Protein AF-0000000066918099 (afdb_homodimer)

pLDDT: mean 85.68, std 18.57, range [25.17, 98.5]

Foldseek 3Di:
DCPVVVVVVLVDDDDDPVCCLQRVLLVLLLVLLLVLLLCLLPVCPLCVVPNPCSVVSSVVSLVSNLSNQLSNQLPAQLLPPDPPVVSNVVSNVVSVCLSVVLSVVSVVCSVVDDPPDDSVVSSVVSNVSSVVSVV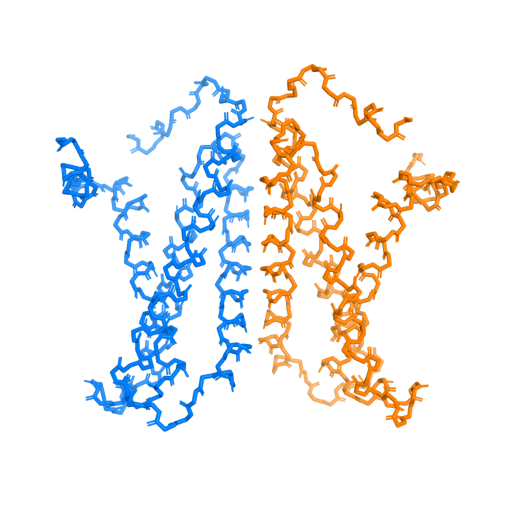VVVVVSVVVSVPHDRPPPDDVVVVD/DCPVVVVVVLVDDDDDPVCCLQRVLLVLLLVLLLVLLLCLLPVCPLCVVPNPCSVVSSVVSLVSNLSNQLSNQLPAQLLPPDPPVVSNVVSNVVSVCLSVVLSVVSVVCSVVDDPPDDSVVSSVVSNVSSVVSVVVVVVVSVVVSVPHDRPPDDDVVVVD

Radius of gyration: 21.41 Å; Cα contacts (8 Å, |Δi|>4): 337; chains: 2; bounding box: 56×56×49 Å

Secondary structure (DSSP, 8-state):
-TTHHHHHHHH-----HHHIIIIIHHHHHHHHHHHHHHHHH-THHHHHHHGGGHHHHHHHHHHHHHHHHHHHHHT-GGGTTS-HHHHHHHHHHHHHHHHHHHHHHHHHHGGGS-TTS-HHHHHHHHHHHHHHHHHHHHHHHHHHHHTB---SS--TTTT-/-TTHHHHHHHH-----HHHIIIIIHHHHHHHHHHHHHHHHH-THHHHHHHGGGHHHHHHHHHHHHHHHHHHHHHT-GGGTTS-HHHHHHHHHHHHHHHHHHHHHHHHHHGGGS-TTS-HHHHHHHHHHHHHHHHHHHHHHHHHHHHTB---S---TTTT-

Nearest PDB structures (foldseek):
  8hcr-assembly1_S  TM=3.705E-01  e=1.178E+00  Mycobacterium tuberculosis variant bovis BCG
  2l6g-assembly1_A  TM=4.389E-01  e=5.861E+00  unclassified
  8hcr-assembly1_S  TM=3.748E-01  e=1.361E+00  Mycobacterium tuberculosis variant bovis BCG
  2l6g-assembly1_A  TM=4.287E-01  e=5.057E+00  unclassified

Sequence (320 aa):
MRAQNSWVTWFSKPINMTNILSHYIPLTGVAAHGLFTANIFSPGLLKNICDEWDVVVSKSLMATSLIGSGFFIFFRPHLYQTSKWNRVEYSVFSSVIYNFGTILFAVFLKPLIPKKLSTSFKTVIAFGISAFLTSRTIKYLNYIDQRTIIKKDQKFTHIEMRAQNSWVTWFSKPINMTNILSHYIPLTGVAAHGLFTANIFSPGLLKNICDEWDVVVSKSLMATSLIGSGFFIFFRPHLYQTSKWNRVEYSVFSSVIYNFGTILFAVFLKPLIPKKLSTSFKTVIAFGISAFLTSRTIKYLNYIDQRTIIKKDQKFTHIE

Solvent-accessible surface area (backbone atoms only — not comparable to full-atom values): 16631 Å² total; per-residue (Å²): 125,72,74,68,59,48,57,53,53,63,72,59,59,70,90,43,74,64,40,39,47,54,43,49,39,24,49,52,6,53,52,23,42,24,51,40,42,16,28,71,62,25,64,59,52,41,33,72,73,49,47,93,45,27,66,60,49,44,52,47,22,51,52,41,19,39,52,7,42,17,33,40,47,46,67,32,67,67,45,58,84,50,57,70,65,56,32,52,49,50,14,49,51,50,17,49,30,47,53,32,6,54,48,44,50,49,60,66,46,44,82,76,48,68,82,84,55,50,62,69,57,36,34,50,51,26,37,48,53,42,49,50,54,49,50,53,51,50,53,51,50,49,53,50,37,72,37,29,65,74,72,82,75,72,61,80,49,80,82,99,131,75,72,69,60,48,55,54,53,63,72,60,56,71,91,41,73,65,39,39,48,56,44,49,39,23,51,51,6,54,53,24,42,25,52,40,42,17,29,70,63,24,66,59,53,40,34,72,74,49,47,93,43,28,65,61,50,45,54,48,21,51,50,40,19,39,53,7,42,18,32,40,47,46,67,32,68,65,45,60,87,50,57,70,65,56,34,51,48,50,15,48,51,50,18,50,30,49,53,32,5,53,49,45,48,48,58,66,47,45,80,77,49,69,81,85,54,52,62,70,57,36,32,50,51,25,37,49,53,43,49,50,55,49,50,52,51,50,52,50,50,49,54,49,38,73,36,29,65,75,72,80,74,77,62,81,52,80,83,98

Structure (mmCIF, N/CA/C/O backbone):
data_AF-0000000066918099-model_v1
#
loop_
_entity.id
_entity.type
_entity.pdbx_description
1 polymer 'GtrA domain-containing protein'
#
loop_
_atom_site.group_PDB
_atom_site.id
_atom_site.type_symbol
_atom_site.label_atom_id
_atom_site.label_alt_id
_atom_site.label_comp_id
_atom_site.label_asym_id
_atom_site.label_entity_id
_atom_site.label_seq_id
_atom_site.pdbx_PDB_ins_code
_atom_site.Cartn_x
_atom_site.Cartn_y
_atom_site.Cartn_z
_atom_site.occupancy
_atom_site.B_iso_or_equiv
_atom_site.auth_seq_i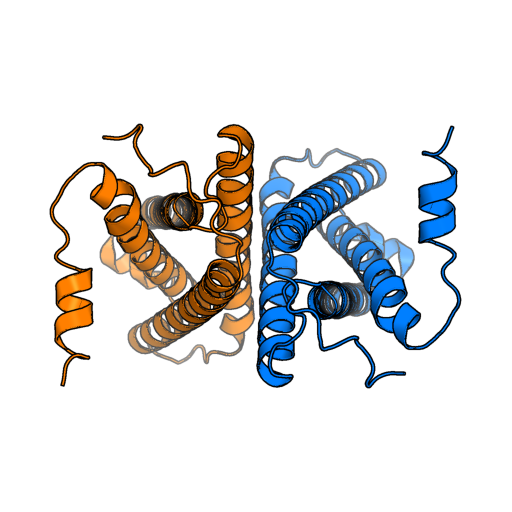d
_atom_site.auth_comp_id
_atom_site.auth_asym_id
_atom_site.auth_atom_id
_atom_site.pdbx_PDB_model_num
ATOM 1 N N . MET A 1 1 ? 26.562 23.688 -7.758 1 27.75 1 MET A N 1
ATOM 2 C CA . MET A 1 1 ? 27.531 23.297 -6.75 1 27.75 1 MET A CA 1
ATOM 3 C C . MET A 1 1 ? 26.938 22.25 -5.797 1 27.75 1 MET A C 1
ATOM 5 O O . MET A 1 1 ? 27.609 21.281 -5.438 1 27.75 1 MET A O 1
ATOM 9 N N . ARG A 1 2 ? 25.844 22.719 -4.961 1 35.62 2 ARG A N 1
ATOM 10 C CA . ARG A 1 2 ? 25.609 22.062 -3.676 1 35.62 2 ARG A CA 1
ATOM 11 C C . ARG A 1 2 ? 24.938 20.719 -3.863 1 35.62 2 ARG A C 1
ATOM 13 O O . ARG A 1 2 ? 24.438 20.125 -2.904 1 35.62 2 ARG A O 1
ATOM 20 N N . ALA A 1 3 ? 24.547 20.328 -4.934 1 43.81 3 ALA A N 1
ATOM 21 C CA . ALA A 1 3 ? 23.859 19.062 -5.172 1 43.81 3 ALA A CA 1
ATOM 22 C C . ALA A 1 3 ? 24.766 17.875 -4.805 1 43.81 3 ALA A C 1
ATOM 24 O O . ALA A 1 3 ? 24.281 16.766 -4.578 1 43.81 3 ALA A O 1
ATOM 25 N N . GLN A 1 4 ? 25.984 17.797 -5.039 1 43.91 4 GLN A N 1
ATOM 26 C CA . GLN A 1 4 ? 27.016 16.797 -4.801 1 43.91 4 GLN A CA 1
ATOM 27 C C . GLN A 1 4 ? 27.125 16.453 -3.316 1 43.91 4 GLN A C 1
ATOM 29 O O . GLN A 1 4 ? 27.344 15.305 -2.953 1 43.91 4 GLN A O 1
ATOM 34 N N . ASN A 1 5 ? 27.25 17.469 -2.371 1 44.91 5 ASN A N 1
ATOM 35 C CA . ASN A 1 5 ? 27.484 17.484 -0.93 1 44.91 5 ASN A CA 1
ATOM 36 C C . ASN A 1 5 ? 26.312 16.906 -0.167 1 44.91 5 ASN A C 1
ATOM 38 O O . ASN A 1 5 ? 26.422 16.594 1.02 1 44.91 5 ASN A O 1
ATOM 42 N N . SER A 1 6 ? 25.203 16.859 -0.851 1 48.09 6 SER A N 1
ATOM 43 C CA . SER A 1 6 ? 23.938 16.5 -0.206 1 48.09 6 SER A CA 1
ATOM 44 C C . SER A 1 6 ? 23.859 14.992 0.029 1 48.09 6 SER A C 1
ATOM 46 O O . SER A 1 6 ? 23.469 14.547 1.11 1 48.09 6 SER A O 1
ATOM 48 N N . TRP A 1 7 ? 24.266 14.273 -1.042 1 51.78 7 TRP A N 1
ATOM 49 C CA . TRP A 1 7 ? 24.25 12.836 -0.819 1 51.78 7 TRP A CA 1
ATOM 50 C C . TRP A 1 7 ? 25.297 12.422 0.21 1 51.78 7 TRP A C 1
ATOM 52 O O . TRP A 1 7 ? 25.047 11.531 1.028 1 51.78 7 TRP A O 1
ATOM 62 N N . VAL A 1 8 ? 26.531 12.914 0.062 1 51.44 8 VAL A N 1
ATOM 63 C CA . VAL A 1 8 ? 27.594 12.625 1.02 1 51.44 8 VAL A CA 1
ATOM 64 C C . VAL A 1 8 ? 27.141 13.016 2.426 1 51.44 8 VAL A C 1
ATOM 66 O O . VAL A 1 8 ? 27.375 12.281 3.387 1 51.44 8 VAL A O 1
ATOM 69 N N . THR A 1 9 ? 26.625 14.148 2.479 1 53.25 9 THR A N 1
ATOM 70 C CA . THR A 1 9 ? 26.125 14.594 3.777 1 53.25 9 THR A CA 1
ATOM 71 C C . THR A 1 9 ? 24.969 13.695 4.246 1 53.25 9 THR A C 1
ATOM 73 O O . THR A 1 9 ? 24.844 13.43 5.441 1 53.25 9 THR A O 1
ATOM 76 N N . TRP A 1 10 ? 24.281 13.219 3.283 1 58.12 10 TRP A N 1
ATOM 77 C CA . TRP A 1 10 ? 23.188 12.297 3.641 1 58.12 10 TRP A CA 1
ATOM 78 C C . TRP A 1 10 ? 23.75 10.992 4.191 1 58.12 10 TRP A C 1
ATOM 80 O O . TRP A 1 10 ? 23.234 10.461 5.18 1 58.12 10 TRP A O 1
ATOM 90 N N . PHE A 1 11 ? 24.844 10.5 3.553 1 60.78 11 PHE A N 1
ATOM 91 C CA . PHE A 1 11 ? 25.438 9.234 3.963 1 60.78 11 PHE A CA 1
ATOM 92 C C . PHE A 1 11 ? 26.312 9.422 5.195 1 60.78 11 PHE A C 1
ATOM 94 O O . PHE A 1 11 ? 26.656 8.453 5.871 1 60.78 11 PHE A O 1
ATOM 101 N N . SER A 1 12 ? 26.656 10.609 5.484 1 66.56 12 SER A N 1
ATOM 102 C CA . SER A 1 12 ? 27.688 10.781 6.492 1 66.56 12 SER A CA 1
ATOM 103 C C . SER A 1 12 ? 27.125 11.375 7.781 1 66.56 12 SER A C 1
ATOM 105 O O . SER A 1 12 ? 27.672 12.344 8.312 1 66.56 12 SER A O 1
ATOM 107 N N . LYS A 1 13 ? 26.078 10.859 8.188 1 68.94 13 LYS A N 1
ATOM 108 C CA . LYS A 1 13 ? 25.641 11.312 9.508 1 68.94 13 LYS A CA 1
ATOM 109 C C . LYS A 1 13 ? 26.422 10.609 10.617 1 68.94 13 LYS A C 1
ATOM 111 O O . LYS A 1 13 ? 26.812 9.445 10.469 1 68.94 13 LYS A O 1
ATOM 116 N N . PRO A 1 14 ? 26.812 11.43 11.695 1 75.56 14 PRO A N 1
ATOM 117 C CA . PRO A 1 14 ? 27.5 10.766 12.805 1 75.56 14 PRO A CA 1
ATOM 118 C C . PRO A 1 14 ? 26.734 9.555 13.336 1 75.56 14 PRO A C 1
ATOM 120 O O . PRO A 1 14 ? 25.5 9.523 13.273 1 75.56 14 PRO A O 1
ATOM 123 N N . ILE A 1 15 ? 27.484 8.602 13.742 1 78.75 15 ILE A N 1
ATOM 124 C CA . ILE A 1 15 ? 26.875 7.371 14.234 1 78.75 15 ILE A CA 1
ATOM 125 C C . ILE A 1 15 ? 26.453 7.555 15.695 1 78.75 15 ILE A C 1
ATOM 127 O O . ILE A 1 15 ? 27.297 7.68 16.578 1 78.75 15 ILE A O 1
ATOM 131 N N . ASN A 1 16 ? 25.203 7.816 15.945 1 80.81 16 ASN A N 1
ATOM 132 C CA . ASN A 1 16 ? 24.547 7.789 17.25 1 80.81 16 ASN A CA 1
ATOM 133 C C . ASN A 1 16 ? 23.188 7.074 17.172 1 80.81 16 ASN A C 1
ATOM 135 O O . ASN A 1 16 ? 22.75 6.688 16.078 1 80.81 16 ASN A O 1
ATOM 139 N N . MET A 1 17 ? 22.703 6.754 18.266 1 84.25 17 MET A N 1
ATOM 140 C CA . MET A 1 17 ? 21.484 5.938 18.312 1 84.25 17 MET A CA 1
ATOM 141 C C . MET A 1 17 ? 20.359 6.598 17.531 1 84.25 17 MET A C 1
ATOM 143 O O . MET A 1 17 ? 19.625 5.926 16.797 1 84.25 17 MET A O 1
ATOM 147 N N . THR A 1 18 ? 20.25 7.773 17.641 1 78.81 18 THR A N 1
ATOM 148 C CA . THR A 1 18 ? 19.188 8.484 16.922 1 78.81 18 THR A CA 1
ATOM 149 C C . THR A 1 18 ? 19.406 8.391 15.422 1 78.81 18 THR A C 1
ATOM 151 O O . THR A 1 18 ? 18.469 8.086 14.672 1 78.81 18 THR A O 1
ATOM 154 N N . ASN A 1 19 ? 20.641 8.562 14.992 1 79.88 19 ASN A N 1
ATOM 155 C CA . ASN A 1 19 ? 20.938 8.5 13.562 1 79.88 19 ASN A CA 1
ATOM 156 C C . ASN A 1 19 ? 20.859 7.074 13.039 1 79.88 19 ASN A C 1
ATOM 158 O O . ASN A 1 19 ? 20.469 6.852 11.891 1 79.88 19 ASN A O 1
ATOM 162 N N . ILE A 1 20 ? 21.219 6.254 13.852 1 81 20 ILE A N 1
ATOM 163 C CA . ILE A 1 20 ? 21.078 4.859 13.453 1 81 20 ILE A CA 1
ATOM 164 C C . ILE A 1 20 ? 19.625 4.543 13.172 1 81 20 ILE A C 1
ATOM 166 O O . ILE A 1 20 ? 19.281 3.994 12.117 1 81 20 ILE A O 1
ATOM 170 N N . LEU A 1 21 ? 18.812 4.969 13.977 1 81.25 21 LEU A N 1
ATOM 171 C CA . LEU A 1 21 ? 17.406 4.629 13.891 1 81.25 21 LEU A CA 1
ATOM 172 C C . LEU A 1 21 ? 16.703 5.469 12.82 1 81.25 21 LEU A C 1
ATOM 174 O O . LEU A 1 21 ? 15.859 4.961 12.078 1 81.25 21 LEU A O 1
ATOM 178 N N . SER A 1 22 ? 17.078 6.664 12.734 1 84.88 22 SER A N 1
ATOM 179 C CA . SER A 1 22 ? 16.297 7.578 11.906 1 84.88 22 SER A CA 1
ATOM 180 C C . SER A 1 22 ? 16.906 7.711 10.508 1 84.88 22 SER A C 1
ATOM 182 O O . SER A 1 22 ? 16.266 8.219 9.594 1 84.88 22 SER A O 1
ATOM 184 N N . HIS A 1 23 ? 18.188 7.168 10.336 1 82.81 23 HIS A N 1
ATOM 185 C CA . HIS A 1 23 ? 18.844 7.379 9.055 1 82.81 23 HIS A CA 1
ATOM 186 C C . HIS A 1 23 ? 19.406 6.07 8.5 1 82.81 23 HIS A C 1
ATOM 188 O O . HIS A 1 23 ? 19.031 5.648 7.402 1 82.81 23 HIS A O 1
ATOM 194 N N . TYR A 1 24 ? 20.109 5.344 9.258 1 83.94 24 TYR A N 1
ATOM 195 C CA . TYR A 1 24 ? 20.844 4.191 8.727 1 83.94 24 TYR A CA 1
ATOM 196 C C . TYR A 1 24 ? 19.906 2.998 8.555 1 83.94 24 TYR A C 1
ATOM 198 O O . TYR A 1 24 ? 19.984 2.283 7.547 1 83.94 24 TYR A O 1
ATOM 206 N N . ILE A 1 25 ? 19.078 2.83 9.461 1 89.5 25 ILE A N 1
ATOM 207 C CA . ILE A 1 25 ? 18.141 1.72 9.359 1 89.5 25 ILE A CA 1
ATOM 208 C C . ILE A 1 25 ? 17.188 1.949 8.188 1 89.5 25 ILE A C 1
ATOM 210 O O . ILE A 1 25 ? 17.016 1.069 7.344 1 89.5 25 ILE A O 1
ATOM 214 N N . PRO A 1 26 ? 16.719 3.133 8.062 1 91.5 26 PRO A N 1
ATOM 215 C CA . PRO A 1 26 ? 15.867 3.414 6.895 1 91.5 26 PRO A CA 1
ATOM 216 C C . PRO A 1 26 ? 16.625 3.26 5.574 1 91.5 26 PRO A C 1
ATOM 218 O O . PRO A 1 26 ? 16.062 2.732 4.605 1 91.5 26 PRO A O 1
ATOM 221 N N . LEU A 1 27 ? 17.828 3.639 5.531 1 93.44 27 LEU A N 1
ATOM 222 C CA . LEU A 1 27 ? 18.625 3.516 4.316 1 93.44 27 LEU A CA 1
ATOM 223 C C . LEU A 1 27 ? 18.828 2.051 3.947 1 93.44 27 LEU A C 1
ATOM 225 O O . LEU A 1 27 ? 18.719 1.681 2.777 1 93.44 27 LEU A O 1
ATOM 229 N N . THR A 1 28 ? 19.109 1.286 4.949 1 95.12 28 THR A N 1
ATOM 230 C CA . THR A 1 28 ? 19.25 -0.149 4.723 1 95.12 28 THR A CA 1
ATOM 231 C C . THR A 1 28 ? 17.922 -0.747 4.262 1 95.12 28 THR A C 1
ATOM 233 O O . THR A 1 28 ? 17.891 -1.667 3.443 1 95.12 28 THR A O 1
ATOM 236 N N . GLY A 1 29 ? 16.828 -0.245 4.77 1 97.31 29 GLY A N 1
ATOM 237 C CA . GLY A 1 29 ? 15.516 -0.691 4.348 1 97.31 29 GLY A CA 1
ATOM 238 C C . GLY A 1 29 ? 15.234 -0.428 2.881 1 97.31 29 GLY A C 1
ATOM 239 O O . GLY A 1 29 ? 14.688 -1.284 2.186 1 97.31 29 GLY A O 1
ATOM 240 N N . VAL A 1 30 ? 15.609 0.717 2.42 1 96.38 30 VAL A N 1
ATOM 241 C CA . VAL A 1 30 ? 15.414 1.087 1.021 1 96.38 30 VAL A CA 1
ATOM 242 C C . VAL A 1 30 ? 16.234 0.168 0.123 1 96.38 30 VAL A C 1
ATOM 244 O O . VAL A 1 30 ? 15.75 -0.308 -0.904 1 96.38 30 VAL A O 1
ATOM 247 N N . ALA A 1 31 ? 17.469 -0.078 0.537 1 96.44 31 ALA A N 1
ATOM 248 C CA . ALA A 1 31 ? 18.328 -0.977 -0.226 1 96.44 31 ALA A CA 1
ATOM 249 C C . ALA A 1 31 ? 17.75 -2.389 -0.267 1 96.44 31 ALA A C 1
ATOM 251 O O . ALA A 1 31 ? 17.734 -3.031 -1.32 1 96.44 31 ALA A O 1
ATOM 252 N N . ALA A 1 32 ? 17.281 -2.801 0.899 1 98.06 32 ALA A N 1
ATOM 253 C CA . ALA A 1 32 ? 16.656 -4.121 0.993 1 98.06 32 ALA A CA 1
ATOM 254 C C . ALA A 1 32 ? 15.414 -4.211 0.117 1 98.06 32 ALA A C 1
ATOM 256 O O . ALA A 1 32 ? 15.18 -5.223 -0.547 1 98.06 32 ALA A O 1
ATOM 257 N N . HIS A 1 33 ? 14.633 -3.189 0.14 1 98.31 33 HIS A N 1
ATOM 258 C CA . HIS A 1 33 ? 13.445 -3.135 -0.703 1 98.31 33 HIS A CA 1
ATOM 259 C C . HIS A 1 33 ? 13.805 -3.258 -2.178 1 98.31 33 HIS A C 1
ATOM 261 O O . HIS A 1 33 ? 13.148 -3.986 -2.926 1 98.31 33 HIS A O 1
ATOM 267 N N . GLY A 1 34 ? 14.812 -2.57 -2.623 1 98.12 34 GLY A N 1
ATOM 268 C CA . GLY A 1 34 ? 15.266 -2.654 -4 1 98.12 34 GLY A CA 1
ATOM 269 C C . GLY A 1 34 ? 15.734 -4.043 -4.391 1 98.12 34 GLY A C 1
ATOM 270 O O . GLY A 1 34 ? 15.352 -4.559 -5.445 1 98.12 34 GLY A O 1
ATOM 271 N N . LEU A 1 35 ? 16.516 -4.602 -3.529 1 97.44 35 LEU A N 1
ATOM 272 C CA . LEU A 1 35 ? 17.031 -5.938 -3.799 1 97.44 35 LEU A CA 1
ATOM 273 C C . LEU A 1 35 ? 15.898 -6.961 -3.826 1 97.44 35 LEU A C 1
ATOM 275 O O . LEU A 1 35 ? 15.898 -7.875 -4.652 1 97.44 35 LEU A O 1
ATOM 279 N N . PHE A 1 36 ? 14.992 -6.801 -2.891 1 98 36 PHE A N 1
ATOM 280 C CA . PHE A 1 36 ? 13.836 -7.688 -2.871 1 98 36 PHE A CA 1
ATOM 281 C C . PHE A 1 36 ? 13.039 -7.566 -4.164 1 98 36 PHE A C 1
ATOM 283 O O . PHE A 1 36 ? 12.656 -8.578 -4.762 1 98 36 PHE A O 1
ATOM 290 N N . THR A 1 37 ? 12.805 -6.363 -4.602 1 98.19 37 THR A N 1
ATOM 291 C CA . THR A 1 37 ? 12.078 -6.109 -5.844 1 98.19 37 THR A CA 1
ATOM 292 C C . THR A 1 37 ? 12.828 -6.684 -7.039 1 98.19 37 THR A C 1
ATOM 294 O O . THR A 1 37 ? 12.219 -7.277 -7.934 1 98.19 37 THR A O 1
ATOM 297 N N . ALA A 1 38 ? 14.125 -6.496 -7.043 1 97.56 38 ALA A N 1
ATOM 298 C CA . ALA A 1 38 ? 14.945 -7.055 -8.109 1 97.56 38 ALA A CA 1
ATOM 299 C C . ALA A 1 38 ? 14.812 -8.57 -8.172 1 97.56 38 ALA A C 1
ATOM 301 O O . ALA A 1 38 ? 14.773 -9.156 -9.258 1 97.56 38 ALA A O 1
ATOM 302 N N . ASN A 1 39 ? 14.773 -9.141 -7.051 1 97.06 39 ASN A N 1
ATOM 303 C CA . ASN A 1 39 ? 14.625 -10.594 -6.988 1 97.06 39 ASN A CA 1
ATOM 304 C C . ASN A 1 39 ? 13.281 -11.047 -7.543 1 97.06 39 ASN A C 1
ATOM 306 O O . ASN A 1 39 ? 13.164 -12.141 -8.094 1 97.06 39 ASN A O 1
ATOM 310 N N . ILE A 1 40 ? 12.242 -10.266 -7.328 1 96.12 40 ILE A N 1
ATOM 311 C CA . ILE A 1 40 ? 10.93 -10.562 -7.891 1 96.12 40 ILE A CA 1
ATOM 312 C C . ILE A 1 40 ? 11.008 -10.578 -9.414 1 96.12 40 ILE A C 1
ATOM 314 O O . ILE A 1 40 ? 10.445 -11.453 -10.07 1 96.12 40 ILE A O 1
ATOM 318 N N . PHE A 1 41 ? 11.727 -9.703 -10.016 1 96.5 41 PHE A N 1
ATOM 319 C CA . PHE A 1 41 ? 11.828 -9.562 -11.469 1 96.5 41 PHE A CA 1
ATOM 320 C C . PHE A 1 41 ? 12.781 -10.609 -12.047 1 96.5 41 PHE A C 1
ATOM 322 O O . PHE A 1 41 ? 12.633 -11.016 -13.195 1 96.5 41 PHE A O 1
ATOM 329 N N . SER A 1 42 ? 13.727 -10.984 -11.25 1 94.44 42 SER A N 1
ATOM 330 C CA . SER A 1 42 ? 14.719 -11.977 -11.656 1 94.44 42 SER A CA 1
ATOM 331 C C . SER A 1 42 ? 15.008 -12.969 -10.531 1 94.44 42 SER A C 1
ATOM 333 O O . SER A 1 42 ? 16.016 -12.844 -9.828 1 94.44 42 SER A O 1
ATOM 335 N N . PRO A 1 43 ? 14.227 -14.031 -10.391 1 87.88 43 PRO A N 1
ATOM 336 C CA . PRO A 1 43 ? 14.375 -14.969 -9.273 1 87.88 43 PRO A CA 1
ATOM 337 C C . PRO A 1 43 ? 15.75 -15.633 -9.242 1 87.88 43 PRO A C 1
ATOM 339 O O . PRO A 1 43 ? 16.188 -16.094 -8.188 1 87.88 43 PRO A O 1
ATOM 342 N N . GLY A 1 44 ? 16.453 -15.664 -10.266 1 89.81 44 GLY A N 1
ATOM 343 C CA . GLY A 1 44 ? 17.797 -16.219 -10.273 1 89.81 44 GLY A CA 1
ATOM 344 C C . GLY A 1 44 ? 18.828 -15.32 -9.633 1 89.81 44 GLY A C 1
ATOM 345 O O . GLY A 1 44 ? 19.938 -15.758 -9.305 1 89.81 44 GLY A O 1
ATOM 346 N N . LEU A 1 45 ? 18.406 -14.133 -9.406 1 94.12 45 LEU A N 1
ATOM 347 C CA . LEU A 1 45 ? 19.344 -13.156 -8.883 1 94.12 45 LEU A CA 1
ATOM 348 C C . LEU A 1 45 ? 19.875 -13.586 -7.516 1 94.12 45 LEU A C 1
ATOM 350 O O . LEU A 1 45 ? 21.094 -13.758 -7.34 1 94.12 45 LEU A O 1
ATOM 354 N N . LEU A 1 46 ? 19 -13.844 -6.535 1 94.44 46 LEU A N 1
ATOM 355 C CA . LEU A 1 46 ? 19.438 -14.219 -5.195 1 94.44 46 LEU A CA 1
ATOM 356 C C . LEU A 1 46 ? 19.984 -15.641 -5.176 1 94.44 46 LEU A C 1
ATOM 358 O O . LEU A 1 46 ? 20.891 -15.953 -4.395 1 94.44 46 LEU A O 1
ATOM 362 N N . LYS A 1 47 ? 19.391 -16.422 -6.059 1 94.12 47 LYS A N 1
ATOM 363 C CA . LYS A 1 47 ? 19.891 -17.781 -6.156 1 94.12 47 LYS A CA 1
ATOM 364 C C . LYS A 1 47 ? 21.375 -17.797 -6.562 1 94.12 47 LYS A C 1
ATOM 366 O O . LYS A 1 47 ? 22.172 -18.547 -6.012 1 94.12 47 LYS A O 1
ATOM 371 N N . ASN A 1 48 ? 21.703 -16.969 -7.508 1 93.62 48 ASN A N 1
ATOM 372 C CA . ASN A 1 48 ? 23.078 -16.875 -7.973 1 93.62 48 ASN A CA 1
ATOM 373 C C . ASN A 1 48 ? 24 -16.297 -6.898 1 93.62 48 ASN A C 1
ATOM 375 O O . ASN A 1 48 ? 25.172 -16.641 -6.828 1 93.62 48 ASN A O 1
ATOM 379 N N . ILE A 1 49 ? 23.453 -15.453 -6.094 1 93.31 49 ILE A N 1
ATOM 380 C CA . ILE A 1 49 ? 24.266 -14.75 -5.102 1 93.31 49 ILE A CA 1
ATOM 381 C C . ILE A 1 49 ? 24.391 -15.609 -3.842 1 93.31 49 ILE A C 1
ATOM 383 O O . ILE A 1 49 ? 25.469 -15.688 -3.248 1 93.31 49 ILE A O 1
ATOM 387 N N . CYS A 1 50 ? 23.312 -16.266 -3.438 1 93.88 50 CYS A N 1
ATOM 388 C CA . CYS A 1 50 ? 23.312 -16.891 -2.119 1 93.88 50 CYS A CA 1
ATOM 389 C C . CYS A 1 50 ? 23.016 -18.391 -2.225 1 93.88 50 CYS A C 1
ATOM 391 O O . CYS A 1 50 ? 22.875 -19.062 -1.208 1 93.88 50 CYS A O 1
ATOM 393 N N . ASP A 1 51 ? 22.781 -18.906 -3.334 1 94.5 51 ASP A N 1
ATOM 394 C CA . ASP A 1 51 ? 22.578 -20.328 -3.592 1 94.5 51 ASP A CA 1
ATOM 395 C C . ASP A 1 51 ? 21.359 -20.859 -2.838 1 94.5 51 ASP A C 1
ATOM 397 O O . ASP A 1 51 ? 20.234 -20.391 -3.061 1 94.5 51 ASP A O 1
ATOM 401 N N . GLU A 1 52 ? 21.578 -21.766 -1.844 1 93.38 52 GLU A N 1
ATOM 402 C CA . GLU A 1 52 ? 20.469 -22.453 -1.193 1 93.38 52 GLU A CA 1
ATOM 403 C C . GLU A 1 52 ? 19.766 -21.531 -0.195 1 93.38 52 GLU A C 1
ATOM 405 O O . GLU A 1 52 ? 18.656 -21.844 0.263 1 93.38 52 GLU A O 1
ATOM 410 N N . TRP A 1 53 ? 20.359 -20.375 0.033 1 94.88 53 TRP A N 1
ATOM 411 C CA . TRP A 1 53 ? 19.797 -19.484 1.043 1 94.88 53 TRP A CA 1
ATOM 412 C C . TRP A 1 53 ? 18.922 -18.422 0.4 1 94.88 53 TRP A C 1
ATOM 414 O O . TRP A 1 53 ? 18.484 -17.484 1.065 1 94.88 53 TRP A O 1
ATOM 424 N N . ASP A 1 54 ? 18.578 -18.531 -0.836 1 95 54 ASP A N 1
ATOM 425 C CA . ASP A 1 54 ? 17.891 -17.516 -1.603 1 95 54 ASP A CA 1
ATOM 426 C C . ASP A 1 54 ? 16.531 -17.188 -0.979 1 95 54 ASP A C 1
ATOM 428 O O . ASP A 1 54 ? 16.141 -16.016 -0.888 1 95 54 ASP A O 1
ATOM 432 N N . VAL A 1 55 ? 15.797 -18.188 -0.448 1 94.19 55 VAL A N 1
ATOM 433 C CA . VAL A 1 55 ? 14.469 -17.984 0.124 1 94.19 55 VAL A CA 1
ATOM 434 C C . VAL A 1 55 ? 14.586 -17.234 1.449 1 94.19 55 VAL A C 1
ATOM 436 O O . VAL A 1 55 ? 13.844 -16.281 1.697 1 94.19 55 VAL A O 1
ATOM 439 N N . VAL A 1 56 ? 15.516 -17.641 2.248 1 95.69 56 VAL A N 1
ATOM 440 C CA . VAL A 1 56 ? 15.734 -17.031 3.553 1 95.69 56 VAL A CA 1
ATOM 441 C C . VAL A 1 56 ? 16.188 -15.578 3.373 1 95.69 56 VAL A C 1
ATOM 443 O O . VAL A 1 56 ? 15.734 -14.68 4.09 1 95.69 56 VAL A O 1
ATOM 446 N N . VAL A 1 57 ? 17.047 -15.383 2.439 1 96.44 57 VAL A N 1
ATOM 447 C CA . VAL A 1 57 ? 17.562 -14.047 2.176 1 96.44 57 VAL A CA 1
ATOM 448 C C . VAL A 1 57 ? 16.438 -13.148 1.666 1 96.44 57 VAL A C 1
ATOM 450 O O . VAL A 1 57 ? 16.328 -11.992 2.07 1 96.44 57 VAL A O 1
ATOM 453 N N . SER A 1 58 ? 15.633 -13.711 0.824 1 96.69 58 SER A N 1
ATOM 454 C CA . SER A 1 58 ? 14.5 -12.953 0.306 1 96.69 58 SER A CA 1
ATOM 455 C C . SER A 1 58 ? 13.57 -12.508 1.432 1 96.69 58 SER A C 1
ATOM 457 O O . SER A 1 58 ? 13.18 -11.336 1.496 1 96.69 58 SER A O 1
ATOM 459 N N . LYS A 1 59 ? 13.258 -13.367 2.342 1 95.94 59 LYS A N 1
ATOM 460 C CA . LYS A 1 59 ? 12.406 -13.047 3.48 1 95.94 59 LYS A CA 1
ATOM 461 C C . LYS A 1 59 ? 13.062 -12.023 4.395 1 95.94 59 LYS A C 1
ATOM 463 O O . LYS A 1 59 ? 12.391 -11.141 4.938 1 95.94 59 LYS A O 1
ATOM 468 N N . SER A 1 60 ? 14.352 -12.164 4.516 1 97.44 60 SER A N 1
ATOM 469 C CA . SER A 1 60 ? 15.102 -11.227 5.348 1 97.44 60 SER A CA 1
ATOM 470 C C . SER A 1 60 ? 15.109 -9.828 4.73 1 97.44 60 SER A C 1
ATOM 472 O O . SER A 1 60 ? 15.062 -8.828 5.453 1 97.44 60 SER A O 1
ATOM 474 N N . LEU A 1 61 ? 15.203 -9.805 3.447 1 97.5 61 LEU A N 1
ATOM 475 C CA . LEU A 1 61 ? 15.156 -8.516 2.758 1 97.5 61 LEU A CA 1
ATOM 476 C C . LEU A 1 61 ? 13.805 -7.844 2.961 1 97.5 61 LEU A C 1
ATOM 478 O O . LEU A 1 61 ? 13.734 -6.645 3.234 1 97.5 61 LEU A O 1
ATOM 482 N N . MET A 1 62 ? 12.773 -8.656 2.842 1 97.25 62 MET A N 1
ATOM 483 C CA . MET A 1 62 ? 11.43 -8.125 3.064 1 97.25 62 MET A CA 1
ATOM 484 C C . MET A 1 62 ? 11.273 -7.621 4.492 1 97.25 62 MET A C 1
ATOM 486 O O . MET A 1 62 ? 10.758 -6.523 4.715 1 97.25 62 MET A O 1
ATOM 490 N N . ALA A 1 63 ? 11.773 -8.352 5.453 1 97.44 63 ALA A N 1
ATOM 491 C CA . ALA A 1 63 ? 11.703 -7.957 6.859 1 97.44 63 ALA A CA 1
ATOM 492 C C . ALA A 1 63 ? 12.5 -6.68 7.113 1 97.44 63 ALA A C 1
ATOM 494 O O . ALA A 1 63 ? 12.031 -5.785 7.828 1 97.44 63 ALA A O 1
ATOM 495 N N . THR A 1 64 ? 13.664 -6.613 6.512 1 97.88 64 THR A N 1
ATOM 496 C CA . THR A 1 64 ? 14.516 -5.438 6.66 1 97.88 64 THR A CA 1
ATOM 497 C C . THR A 1 64 ? 13.844 -4.207 6.059 1 97.88 64 THR A C 1
ATOM 499 O O . THR A 1 64 ? 13.938 -3.107 6.613 1 97.88 64 THR A O 1
ATOM 502 N N . SER A 1 65 ? 13.25 -4.395 4.934 1 98.25 65 SER A N 1
ATOM 503 C CA . SER A 1 65 ? 12.531 -3.295 4.301 1 98.25 65 SER A CA 1
ATOM 504 C C . SER A 1 65 ? 11.375 -2.818 5.168 1 98.25 65 SER A C 1
ATOM 506 O O . SER A 1 65 ? 11.133 -1.614 5.289 1 98.25 65 SER A O 1
ATOM 508 N N . LEU A 1 66 ? 10.656 -3.676 5.797 1 98 66 LEU A N 1
ATOM 509 C CA . LEU A 1 66 ? 9.547 -3.354 6.691 1 98 66 LEU A CA 1
ATOM 510 C C . LEU A 1 66 ? 10.039 -2.557 7.895 1 98 66 LEU A C 1
ATOM 512 O O . LEU A 1 66 ? 9.477 -1.51 8.219 1 98 66 LEU A O 1
ATOM 516 N N . ILE A 1 67 ? 11.07 -3.041 8.453 1 97.44 67 ILE A N 1
ATOM 517 C CA . ILE A 1 67 ? 11.648 -2.398 9.633 1 97.44 67 ILE A CA 1
ATOM 518 C C . ILE A 1 67 ? 12.18 -1.018 9.258 1 97.44 67 ILE A C 1
ATOM 520 O O . ILE A 1 67 ? 11.898 -0.029 9.938 1 97.44 67 ILE A O 1
ATOM 524 N N . GLY A 1 68 ? 12.906 -0.985 8.219 1 97.19 68 GLY A N 1
ATOM 525 C CA . GLY A 1 68 ? 13.477 0.275 7.777 1 97.19 68 GLY A CA 1
ATOM 526 C C . GLY A 1 68 ? 12.438 1.332 7.473 1 97.19 68 GLY A C 1
ATOM 527 O O . GLY A 1 68 ? 12.547 2.473 7.93 1 97.19 68 GLY A O 1
ATOM 528 N N . SER A 1 69 ? 11.461 0.99 6.676 1 97.06 69 SER A N 1
ATOM 529 C CA . SER A 1 69 ? 10.414 1.95 6.359 1 97.06 69 SER A CA 1
ATOM 530 C C . SER A 1 69 ? 9.617 2.33 7.605 1 97.06 69 SER A C 1
ATOM 532 O O . SER A 1 69 ? 9.156 3.465 7.73 1 97.06 69 SER A O 1
ATOM 534 N N . GLY A 1 70 ? 9.477 1.407 8.484 1 96.62 70 GLY A N 1
ATOM 535 C CA . GLY A 1 70 ? 8.812 1.709 9.742 1 96.62 70 GLY A CA 1
ATOM 536 C C . GLY A 1 70 ? 9.523 2.783 10.547 1 96.62 70 GLY A C 1
ATOM 537 O O . GLY A 1 70 ? 8.883 3.721 11.031 1 96.62 70 GLY A O 1
ATOM 538 N N . PHE A 1 71 ? 10.742 2.68 10.617 1 93.31 71 PHE A N 1
ATOM 539 C CA . PHE A 1 71 ? 11.508 3.67 11.359 1 93.31 71 PHE A CA 1
ATOM 540 C C . PHE A 1 71 ? 11.547 5 10.617 1 93.31 71 PHE A C 1
ATOM 542 O O . PHE A 1 71 ? 11.539 6.062 11.234 1 93.31 71 PHE A O 1
ATOM 549 N N . PHE A 1 72 ? 11.625 4.867 9.375 1 93.56 72 PHE A N 1
ATOM 550 C CA . PHE A 1 72 ? 11.609 6.086 8.57 1 93.56 72 PHE A CA 1
ATOM 551 C C . PHE A 1 72 ? 10.359 6.91 8.859 1 93.56 72 PHE A C 1
ATOM 553 O O . PHE A 1 72 ? 10.438 8.125 9.039 1 93.56 72 PHE A O 1
ATOM 560 N N . ILE A 1 73 ? 9.25 6.23 8.906 1 94.31 73 ILE A N 1
ATOM 561 C CA . ILE A 1 73 ? 7.973 6.91 9.125 1 94.31 73 ILE A CA 1
ATOM 562 C C . ILE A 1 73 ? 7.852 7.316 10.594 1 94.31 73 ILE A C 1
ATOM 564 O O . ILE A 1 73 ? 7.355 8.398 10.898 1 94.31 73 ILE A O 1
ATOM 568 N N . PHE A 1 74 ? 8.352 6.48 11.453 1 91.25 74 PHE A N 1
ATOM 569 C CA . PHE A 1 74 ? 8.266 6.695 12.891 1 91.25 74 PHE A CA 1
ATOM 570 C C . PHE A 1 74 ? 8.906 8.023 13.273 1 91.25 74 PHE A C 1
ATOM 572 O O . PHE A 1 74 ? 8.43 8.703 14.188 1 91.25 74 PHE A O 1
ATOM 579 N N . PHE A 1 75 ? 9.906 8.453 12.586 1 88.38 75 PHE A N 1
ATOM 580 C CA . PHE A 1 75 ? 10.664 9.633 12.984 1 88.38 75 PHE A CA 1
ATOM 581 C C . PHE A 1 75 ? 10.297 10.828 12.102 1 88.38 75 PHE A C 1
ATOM 583 O O . PHE A 1 75 ? 10.984 11.852 12.125 1 88.38 75 PHE A O 1
ATOM 590 N N . ARG A 1 76 ? 9.227 10.703 11.43 1 88.25 76 ARG A N 1
ATOM 591 C CA . ARG A 1 76 ? 8.773 11.82 10.609 1 88.25 76 ARG A CA 1
ATOM 592 C C . ARG A 1 76 ? 8.109 12.891 11.461 1 88.25 76 ARG A C 1
ATOM 594 O O . ARG A 1 76 ? 7.453 12.586 12.461 1 88.25 76 ARG A O 1
ATOM 601 N N . PRO A 1 77 ? 8.227 14.141 11.055 1 82.25 77 PRO A N 1
ATOM 602 C CA . PRO A 1 77 ? 7.727 15.273 11.836 1 82.25 77 PRO A CA 1
ATOM 603 C C . PRO A 1 77 ? 6.215 15.219 12.047 1 82.25 77 PRO A C 1
ATOM 605 O O . PRO A 1 77 ? 5.719 15.664 13.086 1 82.25 77 PRO A O 1
ATOM 608 N N . HIS A 1 78 ? 5.461 14.758 11.141 1 83.31 78 HIS A N 1
ATOM 609 C CA . HIS A 1 78 ? 4.012 14.773 11.305 1 83.31 78 HIS A CA 1
ATOM 610 C C . HIS A 1 78 ? 3.57 13.805 12.398 1 83.31 78 HIS A C 1
ATOM 612 O O . HIS A 1 78 ? 2.434 13.875 12.875 1 83.31 78 HIS A O 1
ATOM 618 N N . LEU A 1 79 ? 4.48 12.922 12.734 1 83.75 79 LEU A N 1
ATOM 619 C CA . LEU A 1 79 ? 4.172 11.984 13.812 1 83.75 79 LEU A CA 1
ATOM 620 C C . LEU A 1 79 ? 4.809 12.438 15.125 1 83.75 79 LEU A C 1
ATOM 622 O O . LEU A 1 79 ? 4.688 11.758 16.141 1 83.75 79 LEU A O 1
ATOM 626 N N . TYR A 1 80 ? 5.289 13.594 14.969 1 76 80 TYR A N 1
ATOM 627 C CA . TYR A 1 80 ? 5.902 14.133 16.172 1 76 80 TYR A CA 1
ATOM 628 C C . TYR A 1 80 ? 4.844 14.711 17.109 1 76 80 TYR A C 1
ATOM 630 O O . TYR A 1 80 ? 3.908 15.375 16.656 1 76 80 TYR A O 1
ATOM 638 N N . GLN A 1 81 ? 4.789 14.195 18.391 1 65.75 81 GLN A N 1
ATOM 639 C CA . GLN A 1 81 ? 3.939 14.664 19.469 1 65.75 81 GLN A CA 1
ATOM 640 C C . GLN A 1 81 ? 2.662 13.828 19.578 1 65.75 81 GLN A C 1
ATOM 642 O O . GLN A 1 81 ? 1.597 14.359 19.906 1 65.75 81 GLN A O 1
ATOM 647 N N . THR A 1 82 ? 2.744 12.859 19.047 1 69.44 82 THR A N 1
ATOM 648 C CA . THR A 1 82 ? 1.671 11.883 19.219 1 69.44 82 THR A CA 1
ATOM 649 C C . THR A 1 82 ? 1.993 10.922 20.359 1 69.44 82 THR A C 1
ATOM 651 O O . THR A 1 82 ? 3.133 10.859 20.828 1 69.44 82 THR A O 1
ATOM 654 N N . SER A 1 83 ? 0.982 10.359 20.938 1 81.38 83 SER A N 1
ATOM 655 C CA . SER A 1 83 ? 1.221 9.281 21.891 1 81.38 83 SER A CA 1
ATOM 656 C C . SER A 1 83 ? 2.096 8.188 21.281 1 81.38 83 SER A C 1
ATOM 658 O O . SER A 1 83 ? 2.039 7.941 20.078 1 81.38 83 SER A O 1
ATOM 660 N N . LYS A 1 84 ? 2.961 7.656 22.125 1 82.88 84 LYS A N 1
ATOM 661 C CA . LYS A 1 84 ? 3.883 6.621 21.656 1 82.88 84 LYS A CA 1
ATOM 662 C C . LYS A 1 84 ? 3.141 5.512 20.922 1 82.88 84 LYS A C 1
ATOM 664 O O . LYS A 1 84 ? 3.611 5.02 19.891 1 82.88 84 LYS A O 1
ATOM 669 N N . TRP A 1 85 ? 2.041 5.223 21.422 1 87.44 85 TRP A N 1
ATOM 670 C CA . TRP A 1 85 ? 1.28 4.129 20.828 1 87.44 85 TRP A CA 1
ATOM 671 C C . TRP A 1 85 ? 0.753 4.512 19.453 1 87.44 85 TRP A C 1
ATOM 673 O O . TRP A 1 85 ? 0.795 3.711 18.516 1 87.44 85 TRP A O 1
ATOM 683 N N . ASN A 1 86 ? 0.266 5.676 19.266 1 88.75 86 ASN A N 1
ATOM 684 C CA . ASN A 1 86 ? -0.213 6.117 17.969 1 88.75 86 ASN A CA 1
ATOM 685 C C . ASN A 1 86 ? 0.923 6.195 16.953 1 88.75 86 ASN A C 1
ATOM 687 O O . ASN A 1 86 ? 0.744 5.848 15.781 1 88.75 86 ASN A O 1
ATOM 691 N N . ARG A 1 87 ? 2 6.609 17.422 1 90.88 87 ARG A N 1
ATOM 692 C CA . ARG A 1 87 ? 3.166 6.707 16.562 1 90.88 87 ARG A CA 1
ATOM 693 C C . ARG A 1 87 ? 3.57 5.332 16.031 1 90.88 87 ARG A C 1
ATOM 695 O O . ARG A 1 87 ? 3.85 5.176 14.836 1 90.88 87 ARG A O 1
ATOM 702 N N . VAL A 1 88 ? 3.623 4.406 16.969 1 92.56 88 VAL A N 1
ATOM 703 C CA . VAL A 1 88 ? 3.977 3.039 16.609 1 92.56 88 VAL A CA 1
ATOM 704 C C . VAL A 1 88 ? 2.91 2.465 15.672 1 92.56 88 VAL A C 1
ATOM 706 O O . VAL A 1 88 ? 3.232 1.867 14.648 1 92.56 88 VAL A O 1
ATOM 709 N N . GLU A 1 89 ? 1.717 2.691 15.953 1 94.62 89 GLU A N 1
ATOM 710 C CA . GLU A 1 89 ? 0.622 2.162 15.141 1 94.62 89 GLU A CA 1
ATOM 711 C C . GLU A 1 89 ? 0.675 2.705 13.719 1 94.62 89 GLU A C 1
ATOM 713 O O . GLU A 1 89 ? 0.62 1.938 12.758 1 94.62 89 GLU A O 1
ATOM 718 N N . TYR A 1 90 ? 0.799 4 13.594 1 95.06 90 TYR A N 1
ATOM 719 C CA . TYR A 1 90 ? 0.788 4.629 12.273 1 95.06 90 TYR A CA 1
ATOM 720 C C . TYR A 1 90 ? 2.033 4.254 11.484 1 95.06 90 TYR A C 1
ATOM 722 O O . TYR A 1 90 ? 1.957 4.016 10.273 1 95.06 90 TYR A O 1
ATOM 730 N N . SER A 1 91 ? 3.129 4.145 12.133 1 96.12 91 SER A N 1
ATOM 731 C CA . SER A 1 91 ? 4.359 3.797 11.422 1 96.12 91 SER A CA 1
ATOM 732 C C . SER A 1 91 ? 4.332 2.35 10.945 1 96.12 91 SER A C 1
ATOM 734 O O . SER A 1 91 ? 4.707 2.059 9.812 1 96.12 91 SER A O 1
ATOM 736 N N . VAL A 1 92 ? 3.895 1.459 11.82 1 96.19 92 VAL A N 1
ATOM 737 C CA . VAL A 1 92 ? 3.824 0.048 11.461 1 96.19 92 VAL A CA 1
ATOM 738 C C . VAL A 1 92 ? 2.795 -0.149 10.352 1 96.19 92 VAL A C 1
ATOM 740 O O . VAL A 1 92 ? 3.07 -0.815 9.344 1 96.19 92 VAL A O 1
ATOM 743 N N . PHE A 1 93 ? 1.697 0.483 10.555 1 97.19 93 PHE A N 1
ATOM 744 C CA . PHE A 1 93 ? 0.635 0.37 9.562 1 97.19 93 PHE A CA 1
ATOM 745 C C . PHE A 1 93 ? 1.102 0.887 8.211 1 97.19 93 PHE A C 1
ATOM 747 O O . PHE A 1 93 ? 0.945 0.208 7.191 1 97.19 93 PHE A O 1
ATOM 754 N N . SER A 1 94 ? 1.647 2.062 8.203 1 97.19 94 SER A N 1
ATOM 755 C CA . SER A 1 94 ? 2.102 2.686 6.965 1 97.19 94 SER A CA 1
ATOM 756 C C . SER A 1 94 ? 3.213 1.87 6.312 1 97.19 94 SER A C 1
ATOM 758 O O . SER A 1 94 ? 3.256 1.739 5.086 1 97.19 94 SER A O 1
ATOM 760 N N . SER A 1 95 ? 4.07 1.317 7.141 1 98.25 95 SER A N 1
ATOM 761 C CA . SER A 1 95 ? 5.168 0.505 6.621 1 98.25 95 SER A CA 1
ATOM 762 C C . SER A 1 95 ? 4.648 -0.751 5.934 1 98.25 95 SER A C 1
ATOM 764 O O . SER A 1 95 ? 5.113 -1.109 4.848 1 98.25 95 SER A O 1
ATOM 766 N N . VAL A 1 96 ? 3.703 -1.37 6.531 1 98 96 VAL A N 1
ATOM 767 C CA . VAL A 1 96 ? 3.131 -2.59 5.973 1 98 96 VAL A CA 1
ATOM 768 C C . VAL A 1 96 ? 2.436 -2.273 4.648 1 98 96 VAL A C 1
ATOM 770 O O . VAL A 1 96 ? 2.691 -2.928 3.635 1 98 96 VAL A O 1
ATOM 773 N N . ILE A 1 97 ? 1.654 -1.232 4.629 1 98.12 97 ILE A N 1
ATOM 774 C CA . ILE A 1 97 ? 0.902 -0.869 3.432 1 98.12 97 ILE A CA 1
ATOM 775 C C . ILE A 1 97 ? 1.866 -0.446 2.326 1 98.12 97 ILE A C 1
ATOM 777 O O . ILE A 1 97 ? 1.685 -0.812 1.162 1 98.12 97 ILE A O 1
ATOM 781 N N . TYR A 1 98 ? 2.869 0.263 2.672 1 98.44 98 TYR A N 1
ATOM 782 C CA . TYR A 1 98 ? 3.867 0.702 1.701 1 98.44 98 TYR A CA 1
ATOM 783 C C . TYR A 1 98 ? 4.578 -0.491 1.074 1 98.44 98 TYR A C 1
ATOM 785 O O . TYR A 1 98 ? 4.668 -0.595 -0.152 1 98.44 98 TYR A O 1
ATOM 793 N N . ASN A 1 99 ? 5.082 -1.36 1.919 1 98.5 99 ASN A N 1
ATOM 794 C CA . ASN A 1 99 ? 5.848 -2.492 1.411 1 98.5 99 ASN A CA 1
ATOM 795 C C . ASN A 1 99 ? 4.977 -3.438 0.591 1 98.5 99 ASN A C 1
ATOM 797 O O . ASN A 1 99 ? 5.336 -3.807 -0.528 1 98.5 99 ASN A O 1
ATOM 801 N N . PHE A 1 100 ? 3.859 -3.721 1.106 1 98.31 100 PHE A N 1
ATOM 802 C CA . PHE A 1 100 ? 2.975 -4.633 0.391 1 98.31 100 PHE A CA 1
ATOM 803 C C . PHE A 1 100 ? 2.438 -3.984 -0.878 1 98.31 100 PHE A C 1
ATOM 805 O O . PHE A 1 100 ? 2.33 -4.637 -1.918 1 98.31 100 PHE A O 1
ATOM 812 N N . GLY A 1 101 ? 2.16 -2.719 -0.784 1 98.38 101 GLY A N 1
ATOM 813 C CA . GLY A 1 101 ? 1.665 -2.006 -1.95 1 98.38 101 GLY A CA 1
ATOM 814 C C . GLY A 1 101 ? 2.686 -1.91 -3.068 1 98.38 101 GLY A C 1
ATOM 815 O O . GLY A 1 101 ? 2.369 -2.18 -4.23 1 98.38 101 GLY A O 1
ATOM 816 N N . THR A 1 102 ? 3.9 -1.594 -2.734 1 98.06 102 THR A N 1
ATOM 817 C CA . THR A 1 102 ? 4.934 -1.422 -3.75 1 98.06 102 THR A CA 1
ATOM 818 C C . THR A 1 102 ? 5.355 -2.77 -4.324 1 98.06 102 THR A C 1
ATOM 820 O O . THR A 1 102 ? 5.699 -2.869 -5.504 1 98.06 102 THR A O 1
ATOM 823 N N . ILE A 1 103 ? 5.25 -3.768 -3.5 1 97.56 103 ILE A N 1
ATOM 824 C CA . ILE A 1 103 ? 5.57 -5.109 -3.971 1 97.56 103 ILE A CA 1
ATOM 825 C C . ILE A 1 103 ? 4.512 -5.578 -4.965 1 97.56 103 ILE A C 1
ATOM 827 O O . ILE A 1 103 ? 4.84 -6.078 -6.043 1 97.56 103 ILE A O 1
ATOM 831 N N . LEU A 1 104 ? 3.309 -5.426 -4.59 1 97.69 104 LEU A N 1
ATOM 832 C CA . LEU A 1 104 ? 2.258 -5.848 -5.508 1 97.69 104 LEU A CA 1
ATOM 833 C C . LEU A 1 104 ? 2.271 -5.004 -6.777 1 97.69 104 LEU A C 1
ATOM 835 O O . LEU A 1 104 ? 1.994 -5.508 -7.867 1 97.69 104 LEU A O 1
ATOM 839 N N . PHE A 1 105 ? 2.58 -3.752 -6.645 1 97.75 105 PHE A N 1
ATOM 840 C CA . PHE A 1 105 ? 2.744 -2.902 -7.82 1 97.75 105 PHE A CA 1
ATOM 841 C C . PHE A 1 105 ? 3.807 -3.469 -8.75 1 97.75 105 PHE A C 1
ATOM 843 O O . PHE A 1 105 ? 3.596 -3.549 -9.969 1 97.75 105 PHE A O 1
ATOM 850 N N . ALA A 1 106 ? 4.875 -3.857 -8.203 1 97 106 ALA A N 1
ATOM 851 C CA . ALA A 1 106 ? 5.957 -4.441 -8.992 1 97 106 ALA A CA 1
ATOM 852 C C . ALA A 1 106 ? 5.512 -5.734 -9.664 1 97 106 ALA A C 1
ATOM 854 O O . ALA A 1 106 ? 5.82 -5.977 -10.828 1 97 106 ALA A O 1
ATOM 855 N N . VAL A 1 107 ? 4.789 -6.516 -8.945 1 95.75 107 VAL A N 1
ATOM 856 C CA . VAL A 1 107 ? 4.293 -7.773 -9.492 1 95.75 107 VAL A CA 1
ATOM 857 C C . VAL A 1 107 ? 3.344 -7.496 -10.656 1 95.75 107 VAL A C 1
ATOM 859 O O . VAL A 1 107 ? 3.324 -8.234 -11.641 1 95.75 107 VAL A O 1
ATOM 862 N N . PHE A 1 108 ? 2.6 -6.453 -10.477 1 94.38 108 PHE A N 1
ATOM 863 C CA . PHE A 1 108 ? 1.661 -6.078 -11.531 1 94.38 108 PHE A CA 1
ATOM 864 C C . PHE A 1 108 ? 2.404 -5.621 -12.781 1 94.38 108 PHE A C 1
ATOM 866 O O . PHE A 1 108 ? 1.909 -5.781 -13.898 1 94.38 108 PHE A O 1
ATOM 873 N N . LEU A 1 109 ? 3.557 -5.109 -12.656 1 96.38 109 LEU A N 1
ATOM 874 C CA . LEU A 1 109 ? 4.32 -4.582 -13.781 1 96.38 109 LEU A CA 1
ATOM 875 C C . LEU A 1 109 ? 5.191 -5.668 -14.406 1 96.38 109 LEU A C 1
ATOM 877 O O . LEU A 1 109 ? 5.594 -5.555 -15.562 1 96.38 109 LEU A O 1
ATOM 881 N N . LYS A 1 110 ? 5.379 -6.68 -13.719 1 96 110 LYS A N 1
ATOM 882 C CA . LYS A 1 110 ? 6.312 -7.727 -14.125 1 96 110 LYS A CA 1
ATOM 883 C C . LYS A 1 110 ? 5.918 -8.32 -15.477 1 96 110 LYS A C 1
ATOM 885 O O . LYS A 1 110 ? 6.758 -8.469 -16.359 1 96 110 LYS A O 1
AT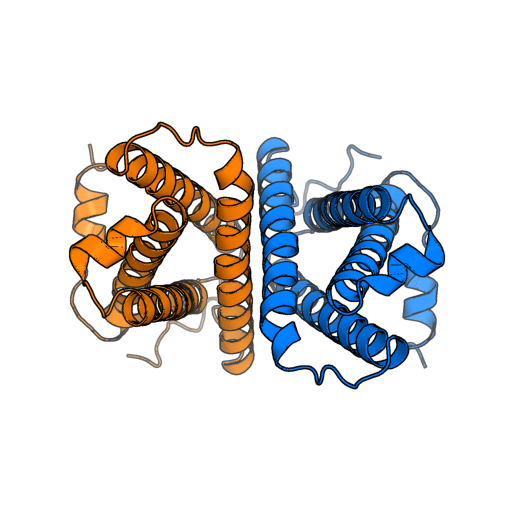OM 890 N N . PRO A 1 111 ? 4.641 -8.594 -15.695 1 95.31 111 PRO A N 1
ATOM 891 C CA . PRO A 1 111 ? 4.254 -9.172 -16.984 1 95.31 111 PRO A CA 1
ATOM 892 C C . PRO A 1 111 ? 4.48 -8.219 -18.156 1 95.31 111 PRO A C 1
ATOM 894 O O . PRO A 1 111 ? 4.469 -8.641 -19.312 1 95.31 111 PRO A O 1
ATOM 897 N N . LEU A 1 112 ? 4.602 -6.973 -17.859 1 93.94 112 LEU A N 1
ATOM 898 C CA . LEU A 1 112 ? 4.805 -5.984 -18.922 1 93.94 112 LEU A CA 1
ATOM 899 C C . LEU A 1 112 ? 6.258 -5.969 -19.375 1 93.94 112 LEU A C 1
ATOM 901 O O . LEU A 1 112 ? 6.582 -5.395 -20.422 1 93.94 112 LEU A O 1
ATOM 905 N N . ILE A 1 113 ? 7.164 -6.652 -18.625 1 94.75 113 ILE A N 1
ATOM 906 C CA . ILE A 1 113 ? 8.586 -6.727 -18.953 1 94.75 113 ILE A CA 1
ATOM 907 C C . ILE A 1 113 ? 8.859 -7.969 -19.781 1 94.75 113 ILE A C 1
ATOM 909 O O . ILE A 1 113 ? 8.492 -9.086 -19.391 1 94.75 113 ILE A O 1
ATOM 913 N N . PRO A 1 114 ? 9.5 -7.742 -20.984 1 93.69 114 PRO A N 1
ATOM 914 C CA . PRO A 1 114 ? 9.781 -8.891 -21.844 1 93.69 114 PRO A CA 1
ATOM 915 C C . PRO A 1 114 ? 10.594 -9.977 -21.141 1 93.69 114 PRO A C 1
ATOM 917 O O . PRO A 1 114 ? 11.594 -9.672 -20.484 1 93.69 114 PRO A O 1
ATOM 920 N N . LYS A 1 115 ? 10.18 -11.148 -21.297 1 90.12 115 LYS A N 1
ATOM 921 C CA . LYS A 1 115 ? 10.82 -12.289 -20.641 1 90.12 115 LYS A CA 1
ATOM 922 C C . LYS A 1 115 ? 12.234 -12.508 -21.188 1 90.12 115 LYS A C 1
ATOM 924 O O . LYS A 1 115 ? 13.102 -13.039 -20.5 1 90.12 115 LYS A O 1
ATOM 929 N N . LYS A 1 116 ? 12.461 -12.055 -22.406 1 94.12 116 LYS A N 1
ATOM 930 C CA . LYS A 1 116 ? 13.734 -12.305 -23.078 1 94.12 116 LYS A CA 1
ATOM 931 C C . LYS A 1 116 ? 14.828 -11.383 -22.547 1 94.12 116 LYS A C 1
ATOM 933 O O . LYS A 1 116 ? 16.016 -11.602 -22.812 1 94.12 116 LYS A O 1
ATOM 938 N N . LEU A 1 117 ? 14.445 -10.398 -21.734 1 94.5 117 LEU A N 1
ATOM 939 C CA . LEU A 1 117 ? 15.453 -9.5 -21.203 1 94.5 117 LEU A CA 1
ATOM 940 C C . LEU A 1 117 ? 16.406 -10.25 -20.266 1 94.5 117 LEU A C 1
ATOM 942 O O . LEU A 1 117 ? 15.984 -11.172 -19.562 1 94.5 117 LEU A O 1
ATOM 946 N N . SER A 1 118 ? 17.641 -9.875 -20.359 1 94.06 118 SER A N 1
ATOM 947 C CA . SER A 1 118 ? 18.625 -10.492 -19.469 1 94.06 118 SER A CA 1
ATOM 948 C C . SER A 1 118 ? 18.328 -10.164 -18 1 94.06 118 SER A C 1
ATOM 950 O O . SER A 1 118 ? 17.594 -9.219 -17.703 1 94.06 118 SER A O 1
ATOM 952 N N . THR A 1 119 ? 18.953 -10.898 -17.109 1 93.44 119 THR A N 1
ATOM 953 C CA . THR A 1 119 ? 18.812 -10.703 -15.664 1 93.44 119 THR A CA 1
ATOM 954 C C . THR A 1 119 ? 19.266 -9.305 -15.266 1 93.44 119 THR A C 1
ATOM 956 O O . THR A 1 119 ? 18.641 -8.648 -14.438 1 93.44 119 THR A O 1
ATOM 959 N N . SER A 1 120 ? 20.359 -8.883 -15.875 1 94.31 120 SER A N 1
ATOM 960 C CA . SER A 1 120 ? 20.906 -7.566 -15.555 1 94.31 120 SER A CA 1
ATOM 961 C C . SER A 1 120 ? 19.922 -6.457 -15.891 1 94.31 120 SER A C 1
ATOM 963 O O . SER A 1 120 ? 19.734 -5.52 -15.109 1 94.31 120 SER A O 1
ATOM 965 N 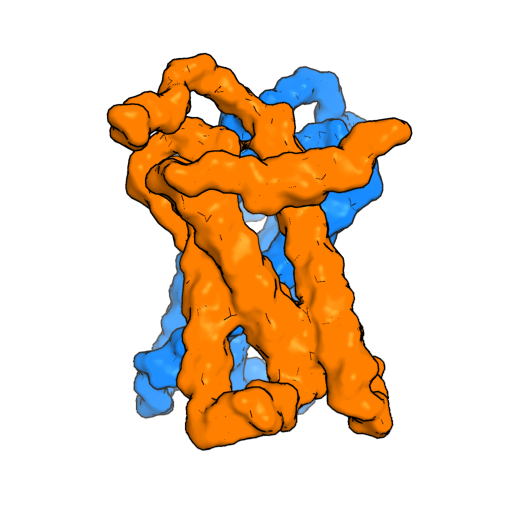N . PHE A 1 121 ? 19.281 -6.531 -17 1 96 121 PHE A N 1
ATOM 966 C CA . PHE A 1 121 ? 18.344 -5.508 -17.422 1 96 121 PHE A CA 1
ATOM 967 C C . PHE A 1 121 ? 17.094 -5.523 -16.547 1 96 121 PHE A C 1
ATOM 969 O O . PHE A 1 121 ? 16.594 -4.469 -16.141 1 96 121 PHE A O 1
ATOM 976 N N . LYS A 1 122 ? 16.625 -6.66 -16.25 1 96.88 122 LYS A N 1
ATOM 977 C CA . LYS A 1 122 ? 15.477 -6.785 -15.359 1 96.88 122 LYS A CA 1
ATOM 978 C C . LYS A 1 122 ? 15.781 -6.199 -13.984 1 96.88 122 LYS A C 1
ATOM 980 O O . LYS A 1 122 ? 14.922 -5.543 -13.375 1 96.88 122 LYS A O 1
ATOM 985 N N . THR A 1 123 ? 16.969 -6.465 -13.547 1 96.19 123 THR A N 1
ATOM 986 C CA . THR A 1 123 ? 17.422 -5.938 -12.266 1 96.19 123 THR A CA 1
ATOM 987 C C . THR A 1 123 ? 17.422 -4.41 -12.281 1 96.19 123 THR A C 1
ATOM 989 O O . THR A 1 123 ? 16.969 -3.773 -11.328 1 96.19 123 THR A O 1
ATOM 992 N N . VAL A 1 124 ? 17.844 -3.848 -13.328 1 96.62 124 VAL A N 1
ATOM 993 C CA . VAL A 1 124 ? 17.922 -2.395 -13.453 1 96.62 124 VAL A CA 1
ATOM 994 C C . VAL A 1 124 ? 16.5 -1.813 -13.461 1 96.62 124 VAL A C 1
ATOM 996 O O . VAL A 1 124 ? 16.234 -0.806 -12.797 1 96.62 124 VAL A O 1
ATOM 999 N N . ILE A 1 125 ? 15.641 -2.43 -14.18 1 97.62 125 ILE A N 1
ATOM 1000 C CA . ILE A 1 125 ? 14.25 -1.987 -14.234 1 97.62 125 ILE A CA 1
ATOM 1001 C C . ILE A 1 125 ? 13.625 -2.068 -12.844 1 97.62 125 ILE A C 1
ATOM 1003 O O . ILE A 1 125 ? 12.969 -1.127 -12.398 1 97.62 125 ILE A O 1
ATOM 1007 N N . ALA A 1 126 ? 13.898 -3.15 -12.148 1 97.81 126 ALA A N 1
ATOM 1008 C CA . ALA A 1 126 ? 13.344 -3.357 -10.812 1 97.81 126 ALA A CA 1
ATOM 1009 C C . ALA A 1 126 ? 13.836 -2.289 -9.844 1 97.81 126 ALA A C 1
ATOM 1011 O O . ALA A 1 126 ? 13.055 -1.749 -9.055 1 97.81 126 ALA A O 1
ATOM 1012 N N . PHE A 1 127 ? 15.102 -1.962 -9.93 1 97.12 127 PHE A N 1
ATOM 1013 C CA . PHE A 1 127 ? 15.656 -0.917 -9.086 1 97.12 127 PHE A CA 1
ATOM 1014 C C . PHE A 1 127 ? 15.062 0.442 -9.438 1 97.12 127 PHE A C 1
ATOM 1016 O O . PHE A 1 127 ? 14.82 1.266 -8.547 1 97.12 127 PHE A O 1
ATOM 1023 N N . GLY A 1 128 ? 14.914 0.634 -10.688 1 97.56 128 GLY A N 1
ATOM 1024 C CA . GLY A 1 128 ? 14.266 1.863 -11.125 1 97.56 128 GLY A CA 1
ATOM 1025 C C . GLY A 1 128 ? 12.852 2.012 -10.602 1 97.56 128 GLY A C 1
ATOM 1026 O O . GLY A 1 128 ? 12.469 3.082 -10.117 1 97.56 128 GLY A O 1
ATOM 1027 N N . ILE A 1 129 ? 12.016 0.944 -10.695 1 97.75 129 ILE A N 1
ATOM 1028 C CA . ILE A 1 129 ? 10.641 0.945 -10.188 1 97.75 129 ILE A CA 1
ATOM 1029 C C . ILE A 1 129 ? 10.648 1.199 -8.68 1 97.75 129 ILE A C 1
ATOM 1031 O O . ILE A 1 129 ? 9.891 2.031 -8.18 1 97.75 129 ILE A O 1
ATOM 1035 N N . SER A 1 130 ? 11.531 0.48 -8.008 1 98 130 SER A N 1
ATOM 1036 C CA . SER A 1 130 ? 11.633 0.643 -6.566 1 98 130 SER A CA 1
ATOM 1037 C C . SER A 1 130 ? 12.016 2.072 -6.191 1 98 130 SER A C 1
ATOM 1039 O O . SER A 1 130 ? 11.43 2.658 -5.277 1 98 130 SER A O 1
ATOM 1041 N N . ALA A 1 131 ? 12.977 2.648 -6.844 1 96.81 131 ALA A N 1
ATOM 1042 C CA . ALA A 1 131 ? 13.422 4.012 -6.582 1 96.81 131 ALA A CA 1
ATOM 1043 C C . ALA A 1 131 ? 12.312 5.023 -6.875 1 96.81 131 ALA A C 1
ATOM 1045 O O . ALA A 1 131 ? 12.133 5.988 -6.133 1 96.81 131 ALA A O 1
ATOM 1046 N N . PHE A 1 132 ? 11.672 4.766 -7.957 1 97.62 132 PHE A N 1
ATOM 1047 C CA . PHE A 1 132 ? 10.57 5.648 -8.336 1 97.62 132 PHE A CA 1
ATOM 1048 C C . PHE A 1 132 ? 9.484 5.645 -7.262 1 97.62 132 PHE A C 1
ATOM 1050 O O . PHE A 1 132 ? 9.055 6.703 -6.809 1 97.62 132 PHE A O 1
ATOM 1057 N N . LEU A 1 133 ? 9.031 4.504 -6.852 1 97.56 133 LEU A N 1
ATOM 1058 C CA . LEU A 1 133 ? 7.98 4.395 -5.848 1 97.56 133 LEU A CA 1
ATOM 1059 C C . LEU A 1 133 ? 8.43 5.004 -4.523 1 97.56 133 LEU A C 1
ATOM 1061 O O . LEU A 1 133 ? 7.652 5.688 -3.854 1 97.56 133 LEU A O 1
ATOM 1065 N N . THR A 1 134 ? 9.672 4.762 -4.156 1 97.19 134 THR A N 1
ATOM 1066 C CA . THR A 1 134 ? 10.219 5.344 -2.934 1 97.19 134 THR A CA 1
ATOM 1067 C C . THR A 1 134 ? 10.266 6.863 -3.029 1 97.19 134 THR A C 1
ATOM 1069 O O . THR A 1 134 ? 9.883 7.562 -2.084 1 97.19 134 THR A O 1
ATOM 1072 N N . SER A 1 135 ? 10.664 7.363 -4.156 1 96.69 135 SER A N 1
ATOM 1073 C CA . SER A 1 135 ? 10.766 8.805 -4.344 1 96.69 135 SER A CA 1
ATOM 1074 C C . SER A 1 135 ? 9.398 9.477 -4.23 1 96.69 135 SER A C 1
ATOM 1076 O O . SER A 1 135 ? 9.273 10.547 -3.637 1 96.69 135 SER A O 1
ATOM 1078 N N . ARG A 1 136 ? 8.406 8.836 -4.801 1 95.5 136 ARG A N 1
ATOM 1079 C CA . ARG A 1 136 ? 7.055 9.375 -4.715 1 95.5 136 ARG A CA 1
ATOM 1080 C C . ARG A 1 136 ? 6.539 9.336 -3.281 1 95.5 136 ARG A C 1
ATOM 1082 O O . ARG A 1 136 ? 5.824 10.242 -2.848 1 95.5 136 ARG A O 1
ATOM 1089 N N . THR A 1 137 ? 6.859 8.242 -2.588 1 96.62 137 THR A N 1
ATOM 1090 C CA . THR A 1 137 ? 6.461 8.133 -1.188 1 96.62 137 THR A CA 1
ATOM 1091 C C . THR A 1 137 ? 7.082 9.25 -0.361 1 96.62 137 THR A C 1
ATOM 1093 O O . THR A 1 137 ? 6.391 9.914 0.42 1 96.62 137 THR A O 1
ATOM 1096 N N . ILE A 1 138 ? 8.367 9.484 -0.563 1 95.31 138 ILE A N 1
ATOM 1097 C CA . ILE A 1 138 ? 9.086 10.516 0.18 1 95.31 138 ILE A CA 1
ATOM 1098 C C . ILE A 1 138 ? 8.531 11.891 -0.174 1 95.31 138 ILE A C 1
ATOM 1100 O O . ILE A 1 138 ? 8.336 12.734 0.706 1 95.31 138 ILE A O 1
ATOM 1104 N N . LYS A 1 139 ? 8.297 12.102 -1.446 1 94.44 139 LYS A N 1
ATOM 1105 C CA . LYS A 1 139 ? 7.715 13.375 -1.877 1 94.44 139 LYS A CA 1
ATOM 1106 C C . LYS A 1 139 ? 6.395 13.641 -1.163 1 94.44 139 LYS A C 1
ATOM 1108 O O . LYS A 1 139 ? 6.152 14.742 -0.679 1 94.44 139 LYS A O 1
ATOM 1113 N N . TYR A 1 140 ? 5.535 12.695 -1.099 1 94.31 140 TYR A N 1
ATOM 1114 C CA . TYR A 1 140 ? 4.23 12.82 -0.457 1 94.31 140 TYR A CA 1
ATOM 1115 C C . TYR A 1 140 ? 4.383 13.062 1.041 1 94.31 140 TYR A C 1
ATOM 1117 O O . TYR A 1 140 ? 3.699 13.914 1.61 1 94.31 140 TYR A O 1
ATOM 1125 N N . LEU A 1 141 ? 5.254 12.305 1.695 1 93.56 141 LEU A N 1
ATOM 1126 C CA . LEU A 1 141 ? 5.469 12.461 3.129 1 93.56 141 LEU A CA 1
ATOM 1127 C C . LEU A 1 141 ? 6.035 13.844 3.445 1 93.56 141 LEU A C 1
ATOM 1129 O O . LEU A 1 141 ? 5.664 14.453 4.449 1 93.56 141 LEU A O 1
ATOM 1133 N N . ASN A 1 142 ? 6.965 14.273 2.609 1 90.62 142 ASN A N 1
ATOM 1134 C CA . ASN A 1 142 ? 7.504 15.617 2.795 1 90.62 142 ASN A CA 1
ATOM 1135 C C . ASN A 1 142 ? 6.414 16.688 2.674 1 90.62 142 ASN A C 1
ATOM 1137 O O . ASN A 1 142 ? 6.41 17.656 3.42 1 90.62 142 ASN A O 1
ATOM 1141 N N . TYR A 1 143 ? 5.594 16.438 1.727 1 90.25 143 TYR A N 1
ATOM 1142 C CA . TYR A 1 143 ? 4.461 17.328 1.555 1 90.25 143 TYR A CA 1
ATOM 1143 C C . TYR A 1 143 ? 3.619 17.406 2.824 1 90.25 143 TYR A C 1
ATOM 1145 O O . TYR A 1 143 ? 3.25 18.484 3.275 1 90.25 143 TYR A O 1
ATOM 1153 N N . ILE A 1 144 ? 3.338 16.297 3.381 1 90.69 144 ILE A N 1
ATOM 1154 C CA . ILE A 1 144 ? 2.566 16.219 4.617 1 90.69 144 ILE A CA 1
ATOM 1155 C C . ILE A 1 144 ? 3.324 16.922 5.742 1 90.69 144 ILE A C 1
ATOM 1157 O O . ILE A 1 144 ? 2.746 17.719 6.492 1 90.69 144 ILE A O 1
ATOM 1161 N N . ASP A 1 145 ? 4.57 16.609 5.844 1 88.06 145 ASP A N 1
ATOM 1162 C CA . ASP A 1 145 ? 5.395 17.172 6.906 1 88.06 145 ASP A CA 1
ATOM 1163 C C . ASP A 1 145 ? 5.426 18.703 6.832 1 88.06 145 ASP A C 1
ATOM 1165 O O . ASP A 1 145 ? 5.359 19.375 7.855 1 88.06 145 ASP A O 1
ATOM 1169 N N . GLN A 1 146 ? 5.535 19.172 5.672 1 86.81 146 GLN A N 1
ATOM 1170 C CA . GLN A 1 146 ? 5.617 20.625 5.477 1 86.81 146 GLN A CA 1
ATOM 1171 C C . GLN A 1 146 ? 4.324 21.312 5.898 1 86.81 146 GLN A C 1
ATOM 1173 O O . GLN A 1 146 ? 4.34 22.469 6.32 1 86.81 146 GLN A O 1
ATOM 1178 N N . ARG A 1 147 ? 3.301 20.625 5.887 1 83.38 147 ARG A N 1
ATOM 1179 C CA . ARG A 1 147 ? 1.997 21.219 6.168 1 83.38 147 ARG A CA 1
ATOM 1180 C C . ARG A 1 147 ? 1.523 20.859 7.57 1 83.38 147 ARG A C 1
ATOM 1182 O O . ARG A 1 147 ? 0.391 21.156 7.949 1 83.38 147 ARG A O 1
ATOM 1189 N N . THR A 1 148 ? 2.32 20.188 8.25 1 82.88 148 THR A N 1
ATOM 1190 C CA . THR A 1 148 ? 1.97 19.75 9.602 1 82.88 148 THR A CA 1
ATOM 1191 C C . THR A 1 148 ? 2.287 20.844 10.617 1 82.88 148 THR A C 1
ATOM 1193 O O . THR A 1 148 ? 3.35 21.469 10.562 1 82.88 148 THR A O 1
ATOM 1196 N N . ILE A 1 149 ? 1.387 21.219 11.43 1 71.62 149 ILE A N 1
ATOM 1197 C CA . ILE A 1 149 ? 1.599 22.141 12.547 1 71.62 149 ILE A CA 1
ATOM 1198 C C . ILE A 1 149 ? 2.564 21.5 13.547 1 71.62 149 ILE A C 1
ATOM 1200 O O . ILE A 1 149 ? 2.291 20.438 14.102 1 71.62 149 ILE A O 1
ATOM 1204 N N . ILE A 1 150 ? 3.855 22 13.461 1 61.62 150 ILE A N 1
ATOM 1205 C CA . ILE A 1 150 ? 4.82 21.484 14.422 1 61.62 150 ILE A CA 1
ATOM 1206 C C . ILE A 1 150 ? 4.523 22.078 15.805 1 61.62 150 ILE A C 1
ATOM 1208 O O . ILE A 1 150 ? 4.508 23.297 15.984 1 61.62 150 ILE A O 1
ATOM 1212 N N . LYS A 1 151 ? 3.74 21.484 16.531 1 53.03 151 LYS A N 1
ATOM 1213 C CA . LYS A 1 151 ? 3.578 21.984 17.891 1 53.03 151 LYS A CA 1
ATOM 1214 C C . LYS A 1 151 ? 4.922 22.062 18.609 1 53.03 151 LYS A C 1
ATOM 1216 O O . LYS A 1 151 ? 5.777 21.203 18.422 1 53.03 151 LYS A O 1
ATOM 1221 N N . LYS A 1 152 ? 5.562 23.25 18.703 1 44.38 152 LYS A N 1
ATOM 1222 C CA . LYS A 1 152 ? 6.82 23.672 19.312 1 44.38 152 LYS A CA 1
ATOM 1223 C C . LYS A 1 152 ? 7.332 22.625 20.297 1 44.38 152 LYS A C 1
ATOM 1225 O O . LYS A 1 152 ? 8.539 22.516 20.531 1 44.38 152 LYS A O 1
ATOM 1230 N N . ASP A 1 153 ? 6.684 22.094 21.25 1 36.44 153 ASP A N 1
ATOM 1231 C CA . ASP A 1 153 ? 7.391 21.562 22.406 1 36.44 153 ASP A CA 1
ATOM 1232 C C . ASP A 1 153 ? 8.297 20.391 22.031 1 36.44 153 ASP A C 1
ATOM 1234 O O . ASP A 1 153 ? 9.289 20.125 22.703 1 36.44 153 ASP A O 1
ATOM 1238 N N . GLN A 1 154 ? 7.895 19.125 21.531 1 37.41 154 GLN A N 1
ATOM 1239 C CA . GLN A 1 154 ? 8.539 17.922 22.031 1 37.41 154 GLN A CA 1
ATOM 1240 C C . GLN A 1 154 ? 9.719 17.516 21.156 1 37.41 154 GLN A C 1
ATOM 1242 O O . GLN A 1 154 ? 9.539 17.031 20.031 1 37.41 154 GLN A O 1
ATOM 1247 N N . LYS A 1 155 ? 10.742 18.344 21.078 1 37.34 155 LYS A N 1
ATOM 1248 C CA . LYS A 1 155 ? 12.07 17.828 20.734 1 37.34 155 LYS A CA 1
ATOM 1249 C C . LYS A 1 155 ? 12.18 16.344 21.031 1 37.34 155 LYS A C 1
ATOM 1251 O O . LYS A 1 155 ? 11.586 15.844 21.984 1 37.34 155 LYS A O 1
ATOM 1256 N N . PHE A 1 156 ? 12.375 15.477 20.078 1 39.25 156 PHE A N 1
ATOM 1257 C CA . PHE A 1 156 ? 12.82 14.133 20.422 1 39.25 156 PHE A CA 1
ATOM 1258 C C . PHE A 1 156 ? 13.688 14.148 21.672 1 39.25 156 PHE A C 1
ATOM 1260 O O . PHE A 1 156 ? 14.906 14.016 21.594 1 39.25 156 PHE A O 1
ATOM 1267 N N . THR A 1 157 ? 13.523 15.055 22.547 1 32.81 157 THR A N 1
ATOM 1268 C CA . THR A 1 157 ? 14.367 15.203 23.734 1 32.81 157 THR A CA 1
ATOM 1269 C C . THR A 1 157 ? 14.5 13.875 24.469 1 32.81 157 THR A C 1
ATOM 1271 O O . THR A 1 157 ? 15.383 13.719 25.312 1 32.81 157 THR A O 1
ATOM 1274 N N . HIS A 1 158 ? 13.445 13.125 24.547 1 32.88 158 HIS A N 1
ATOM 1275 C CA . HIS A 1 158 ? 13.68 12.031 25.484 1 32.88 158 HIS A CA 1
ATOM 1276 C C . HIS A 1 158 ? 14.773 11.094 24.984 1 32.88 158 HIS A C 1
ATOM 1278 O O . HIS A 1 158 ? 15.148 10.148 25.688 1 32.88 158 HIS A O 1
ATOM 1284 N N . ILE A 1 159 ? 14.992 10.969 23.781 1 31.95 159 ILE A N 1
ATOM 1285 C CA . ILE A 1 159 ? 16.141 10.133 23.438 1 31.95 159 ILE A CA 1
ATOM 1286 C C . ILE A 1 159 ? 17.438 10.938 23.594 1 31.95 159 ILE A C 1
ATOM 1288 O O . ILE A 1 159 ? 18.516 10.453 23.266 1 31.95 159 ILE A O 1
ATOM 1292 N N . GLU A 1 160 ? 17.375 12.148 23.859 1 25.48 160 GLU A N 1
ATOM 1293 C CA . GLU A 1 160 ? 18.672 12.656 24.328 1 25.48 160 GLU A CA 1
ATOM 1294 C C . GLU A 1 160 ? 19.016 12.125 25.719 1 25.48 160 GLU A C 1
ATOM 1296 O O . GLU A 1 160 ? 18.141 12.023 26.578 1 25.48 160 GLU A O 1
ATOM 1301 N N . MET B 1 1 ? -26.281 9.359 23.062 1 26.48 1 MET B N 1
ATOM 1302 C CA . MET B 1 1 ? -27.25 9.859 22.094 1 26.48 1 MET B CA 1
ATOM 1303 C C . MET B 1 1 ? -26.75 9.633 20.672 1 26.48 1 MET B C 1
ATOM 1305 O O . MET B 1 1 ? -27.469 9.078 19.844 1 26.48 1 MET B O 1
ATOM 1309 N N . ARG B 1 2 ? -25.875 10.68 20.062 1 34.88 2 ARG B N 1
ATOM 1310 C CA . ARG B 1 2 ? -25.922 11.008 18.656 1 34.88 2 ARG B CA 1
ATOM 1311 C C . ARG B 1 2 ? -25.156 9.984 17.812 1 34.88 2 ARG B C 1
ATOM 1313 O O . ARG B 1 2 ? -24.516 10.336 16.828 1 34.88 2 ARG B O 1
ATOM 1320 N N . ALA B 1 3 ? -24.672 9 18.297 1 43.25 3 ALA B N 1
ATOM 1321 C CA . ALA B 1 3 ? -23.938 7.984 17.547 1 43.25 3 ALA B CA 1
ATOM 1322 C C . ALA B 1 3 ? -24.812 7.383 16.453 1 43.25 3 ALA B C 1
ATOM 1324 O O . ALA B 1 3 ? -24.297 6.742 15.523 1 43.25 3 ALA B O 1
ATOM 1325 N N . GLN B 1 4 ? -26 7.105 16.547 1 43.5 4 GLN B N 1
ATOM 1326 C CA . GLN B 1 4 ? -27.016 6.516 15.68 1 43.5 4 GLN B CA 1
ATOM 1327 C C . GLN B 1 4 ? -27.172 7.324 14.391 1 43.5 4 GLN B C 1
ATOM 1329 O O . GLN B 1 4 ? -27.359 6.762 13.312 1 43.5 4 GLN B O 1
ATOM 1334 N N . ASN B 1 5 ? -27.391 8.68 14.438 1 44.38 5 ASN B N 1
ATOM 1335 C CA . ASN B 1 5 ? -27.688 9.719 13.461 1 44.38 5 ASN B CA 1
ATOM 1336 C C . ASN B 1 5 ? -26.5 9.938 12.516 1 44.38 5 ASN B C 1
ATOM 1338 O O . ASN B 1 5 ? -26.641 10.617 11.492 1 44.38 5 ASN B O 1
ATOM 1342 N N . SER B 1 6 ? -25.375 9.422 12.938 1 48.09 6 SER B N 1
ATOM 1343 C CA . SER B 1 6 ? -24.125 9.719 12.242 1 48.09 6 SER B CA 1
ATOM 1344 C C . SER B 1 6 ? -24 8.898 10.961 1 48.09 6 SER B C 1
ATOM 1346 O O . SER B 1 6 ? -23.625 9.43 9.914 1 48.09 6 SER B O 1
ATOM 1348 N N . TRP B 1 7 ? -24.359 7.617 11.148 1 51.59 7 TRP B N 1
ATOM 1349 C CA . TRP B 1 7 ? -24.297 6.828 9.922 1 51.59 7 TRP B CA 1
ATOM 1350 C C . TRP B 1 7 ? -25.359 7.281 8.922 1 51.59 7 TRP B C 1
ATOM 1352 O O . TRP B 1 7 ? -25.109 7.324 7.719 1 51.59 7 TRP B O 1
ATOM 1362 N N . VAL B 1 8 ? -26.609 7.426 9.383 1 51.38 8 VAL B N 1
ATOM 1363 C CA . VAL B 1 8 ? -27.703 7.902 8.531 1 51.38 8 VAL B CA 1
ATOM 1364 C C . VAL B 1 8 ? -27.297 9.234 7.891 1 51.38 8 VAL B C 1
ATOM 1366 O O . VAL B 1 8 ? -27.547 9.453 6.703 1 51.38 8 VAL B O 1
ATOM 1369 N N . THR B 1 9 ? -26.828 10.047 8.703 1 54 9 THR B N 1
ATOM 1370 C CA . THR B 1 9 ? -26.391 11.336 8.172 1 54 9 THR B CA 1
ATOM 1371 C C . THR B 1 9 ? -25.234 11.148 7.191 1 54 9 THR B C 1
ATOM 1373 O O . THR B 1 9 ? -25.141 11.867 6.199 1 54 9 THR B O 1
ATOM 1376 N N . TRP B 1 10 ? -24.469 10.141 7.469 1 58.59 10 TRP B N 1
ATOM 1377 C CA . TRP B 1 10 ? -23.375 9.859 6.555 1 58.59 10 TRP B CA 1
ATOM 1378 C C . TRP B 1 10 ? -23.906 9.367 5.211 1 58.59 10 TRP B C 1
ATOM 1380 O O . TRP B 1 10 ? -23.422 9.781 4.156 1 58.59 10 TRP B O 1
ATOM 1390 N N . PHE B 1 11 ? -24.953 8.492 5.258 1 61.44 11 PHE B N 1
ATOM 1391 C CA . PHE B 1 11 ? -25.516 7.926 4.035 1 61.44 11 PHE B CA 1
ATOM 1392 C C . PHE B 1 11 ? -26.438 8.93 3.359 1 61.44 11 PHE B C 1
ATOM 1394 O O . PHE B 1 11 ? -26.766 8.773 2.182 1 61.44 11 PHE B O 1
ATOM 1401 N N . SER B 1 12 ? -26.844 9.898 4.043 1 66.88 12 SER B N 1
ATOM 1402 C CA . SER B 1 12 ? -27.922 10.719 3.506 1 66.88 12 SER B CA 1
ATOM 1403 C C . SER B 1 12 ? -27.406 12.086 3.072 1 66.88 12 SER B C 1
ATOM 1405 O O . SER B 1 12 ? -28.016 13.109 3.393 1 66.88 12 SER B O 1
ATOM 1407 N N . LYS B 1 13 ? -26.312 12.086 2.463 1 70.12 13 LYS B N 1
ATOM 1408 C CA . LYS B 1 13 ? -25.922 13.383 1.917 1 70.12 13 LYS B CA 1
ATOM 1409 C C . LYS B 1 13 ? -26.688 13.688 0.634 1 70.12 13 LYS B C 1
ATOM 1411 O O . LYS B 1 13 ? -27.016 12.781 -0.136 1 70.12 13 LYS B O 1
ATOM 1416 N N . PRO B 1 14 ? -27.125 15.031 0.49 1 77.38 14 PRO B N 1
ATOM 1417 C CA . PRO B 1 14 ? -27.812 15.367 -0.762 1 77.38 14 PRO B CA 1
ATOM 1418 C C . PRO B 1 14 ? -27 15 -1.997 1 77.38 14 PRO B C 1
ATOM 1420 O O . PRO B 1 14 ? -25.766 14.984 -1.947 1 77.38 14 PRO B O 1
ATOM 1423 N N . ILE B 1 15 ? -27.719 14.633 -2.994 1 80.69 15 ILE B N 1
ATOM 1424 C CA . ILE B 1 15 ? -27.062 14.219 -4.23 1 80.69 15 ILE B CA 1
ATOM 1425 C C . ILE B 1 15 ? -26.688 15.445 -5.051 1 80.69 15 ILE B C 1
ATOM 1427 O O . ILE B 1 15 ? -27.547 16.156 -5.566 1 80.69 15 ILE B O 1
ATOM 1431 N N . ASN B 1 16 ? -25.469 15.875 -4.996 1 82.38 16 ASN B N 1
ATOM 1432 C CA . ASN B 1 16 ? -24.828 16.859 -5.859 1 82.38 16 ASN B CA 1
ATOM 1433 C C . ASN B 1 16 ? -23.453 16.406 -6.309 1 82.38 16 ASN B C 1
ATOM 1435 O O . ASN B 1 16 ? -22.953 15.367 -5.863 1 82.38 16 ASN B O 1
ATOM 1439 N N . MET B 1 17 ? -22.953 17.047 -7.25 1 85.5 17 MET B N 1
ATOM 1440 C CA . MET B 1 17 ? -21.703 16.609 -7.859 1 85.5 17 MET B CA 1
ATOM 1441 C C . MET B 1 17 ? -20.594 16.516 -6.812 1 85.5 17 MET B C 1
ATOM 1443 O O . MET B 1 17 ? -19.812 15.562 -6.812 1 85.5 17 MET B O 1
ATOM 1447 N N . THR B 1 18 ? -20.547 17.391 -6.012 1 80.62 18 THR B N 1
ATOM 1448 C CA . THR B 1 18 ? -19.516 17.375 -4.98 1 80.62 18 THR B CA 1
ATOM 1449 C C . THR B 1 18 ? -19.672 16.172 -4.055 1 80.62 18 THR B C 1
ATOM 1451 O O . THR B 1 18 ? -18.719 15.469 -3.768 1 80.62 18 THR B O 1
ATOM 1454 N N . ASN B 1 19 ? -20.922 15.906 -3.668 1 81.12 19 ASN B N 1
ATOM 1455 C CA . ASN B 1 19 ? -21.172 14.781 -2.773 1 81.12 19 ASN B CA 1
ATOM 1456 C C . ASN B 1 19 ? -21 13.445 -3.492 1 81.12 19 ASN B C 1
ATOM 1458 O O . ASN B 1 19 ? -20.578 12.453 -2.887 1 81.12 19 ASN B O 1
ATOM 1462 N N . ILE B 1 20 ? -21.344 13.492 -4.648 1 81.75 20 ILE B N 1
ATOM 1463 C CA . ILE B 1 20 ? -21.141 12.273 -5.426 1 81.75 20 ILE B CA 1
ATOM 1464 C C . ILE B 1 20 ? -19.656 11.93 -5.445 1 81.75 20 ILE B C 1
ATOM 1466 O O . ILE B 1 20 ? -19.266 10.797 -5.152 1 81.75 20 ILE B O 1
ATOM 1470 N N . LEU B 1 21 ? -18.891 12.836 -5.656 1 82.69 21 LEU B N 1
ATOM 1471 C CA . LEU B 1 21 ? -17.453 12.617 -5.82 1 82.69 21 LEU B CA 1
ATOM 1472 C C . LEU B 1 21 ? -16.781 12.414 -4.469 1 82.69 21 LEU B C 1
ATOM 1474 O O . LEU B 1 21 ? -15.883 11.57 -4.336 1 82.69 21 LEU B O 1
ATOM 1478 N N . SER B 1 22 ? -17.203 13.133 -3.521 1 85.81 22 SER B N 1
ATOM 1479 C CA . SER B 1 22 ? -16.453 13.156 -2.27 1 85.81 22 SER B CA 1
ATOM 1480 C C . SER B 1 22 ? -17.031 12.172 -1.26 1 85.81 22 SER B C 1
ATOM 1482 O O . SER B 1 22 ? -16.391 11.852 -0.258 1 85.81 22 SER B O 1
ATOM 1484 N N . HIS B 1 23 ? -18.266 11.625 -1.565 1 83.44 23 HIS B N 1
ATOM 1485 C CA . HIS B 1 23 ? -18.906 10.773 -0.571 1 83.44 23 HIS B CA 1
ATOM 1486 C C . HIS B 1 23 ? -19.391 9.469 -1.193 1 83.44 23 HIS B C 1
ATOM 1488 O O . HIS B 1 23 ? -18.969 8.383 -0.773 1 83.44 23 HIS B O 1
ATOM 1494 N N . TYR B 1 24 ? -20.094 9.508 -2.254 1 85 24 TYR B N 1
ATOM 1495 C CA . TYR B 1 24 ? -20.75 8.32 -2.779 1 85 24 TYR B CA 1
ATOM 1496 C C . TYR B 1 24 ? -19.766 7.441 -3.537 1 85 24 TYR B C 1
ATOM 1498 O O . TYR B 1 24 ? -19.797 6.215 -3.412 1 85 24 TYR B O 1
ATOM 1506 N N . ILE B 1 25 ? -18.953 8.047 -4.246 1 90.12 25 ILE B N 1
ATOM 1507 C CA . ILE B 1 25 ? -17.953 7.285 -4.992 1 90.12 25 ILE B CA 1
ATOM 1508 C C . ILE B 1 25 ? -17 6.602 -4.023 1 90.12 25 ILE B C 1
ATOM 1510 O O . ILE B 1 25 ? -16.766 5.391 -4.113 1 90.12 25 ILE B O 1
ATOM 1514 N N . PRO B 1 26 ? -16.578 7.312 -3.043 1 92 26 PRO B N 1
ATOM 1515 C CA . PRO B 1 26 ? -15.719 6.664 -2.045 1 92 26 PRO B CA 1
ATOM 1516 C C . PRO B 1 26 ? -16.438 5.539 -1.297 1 92 26 PRO B C 1
ATOM 1518 O O . PRO B 1 26 ? -15.836 4.488 -1.042 1 92 26 PRO B O 1
ATOM 1521 N N . LEU B 1 27 ? -17.656 5.711 -1.001 1 93.62 27 LEU B N 1
ATOM 1522 C CA . LEU B 1 27 ? -18.422 4.684 -0.302 1 93.62 27 LEU B CA 1
ATOM 1523 C C . LEU B 1 27 ? -18.562 3.43 -1.156 1 93.62 27 LEU B C 1
ATOM 1525 O O . LEU B 1 27 ? -18.406 2.312 -0.655 1 93.62 27 LEU B O 1
ATOM 1529 N N . THR B 1 28 ? -18.828 3.65 -2.385 1 95.31 28 THR B N 1
ATOM 1530 C CA . THR B 1 28 ? -18.891 2.527 -3.314 1 95.31 28 THR B CA 1
ATOM 1531 C C . THR B 1 28 ? -17.531 1.842 -3.438 1 95.31 28 THR B C 1
ATOM 1533 O O . THR B 1 28 ? -17.469 0.619 -3.574 1 95.31 28 THR B O 1
ATOM 1536 N N . GLY B 1 29 ? -16.484 2.604 -3.391 1 97.38 29 GLY B N 1
ATOM 1537 C CA . GLY B 1 29 ? -15.141 2.049 -3.428 1 97.38 29 GLY B CA 1
ATOM 1538 C C . GLY B 1 29 ? -14.836 1.138 -2.254 1 97.38 29 GLY B C 1
ATOM 1539 O O . GLY B 1 29 ? -14.234 0.075 -2.426 1 97.38 29 GLY B O 1
ATOM 1540 N N . VAL B 1 30 ? -15.242 1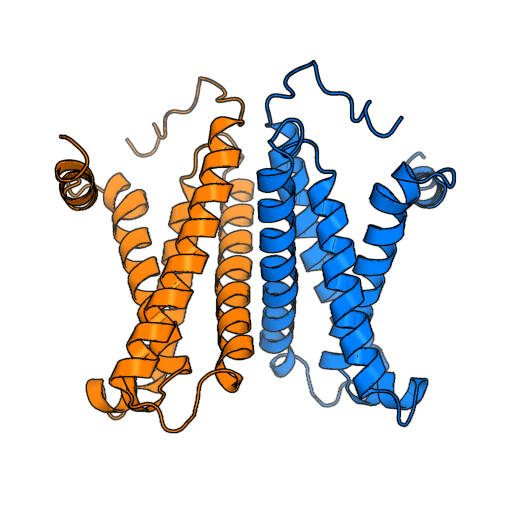.535 -1.098 1 96.44 30 VAL B N 1
ATOM 1541 C CA . VAL B 1 30 ? -15.031 0.743 0.11 1 96.44 30 VAL B CA 1
ATOM 1542 C C . VAL B 1 30 ? -15.805 -0.572 0.007 1 96.44 30 VAL B C 1
ATOM 1544 O O . VAL B 1 30 ? -15.273 -1.635 0.341 1 96.44 30 VAL B O 1
ATOM 1547 N N . ALA B 1 31 ? -17.016 -0.484 -0.466 1 96.44 31 ALA B N 1
ATOM 1548 C CA . ALA B 1 31 ? -17.828 -1.687 -0.644 1 96.44 31 ALA B CA 1
ATOM 1549 C C . ALA B 1 31 ? -17.203 -2.627 -1.665 1 96.44 31 ALA B C 1
ATOM 1551 O O . ALA B 1 31 ? -17.141 -3.84 -1.449 1 96.44 31 ALA B O 1
ATOM 1552 N N . ALA B 1 32 ? -16.734 -2.016 -2.746 1 98.06 32 ALA B N 1
ATOM 1553 C CA . ALA B 1 32 ? -16.078 -2.795 -3.785 1 98.06 32 ALA B CA 1
ATOM 1554 C C . ALA B 1 32 ? -14.805 -3.457 -3.25 1 98.06 32 ALA B C 1
ATOM 1556 O O . ALA B 1 32 ? -14.523 -4.617 -3.562 1 98.06 32 ALA B O 1
ATOM 1557 N N . HIS B 1 33 ? -14.062 -2.717 -2.486 1 98.31 33 HIS B N 1
ATOM 1558 C CA . HIS B 1 33 ? -12.859 -3.26 -1.863 1 98.31 33 HIS B CA 1
ATOM 1559 C C . HIS B 1 33 ? -13.188 -4.461 -0.983 1 98.31 33 HIS B C 1
ATOM 1561 O O . HIS B 1 33 ? -12.492 -5.477 -1.021 1 98.31 33 HIS B O 1
ATOM 1567 N N . GLY B 1 34 ? -14.211 -4.375 -0.19 1 98.12 34 GLY B N 1
ATOM 1568 C CA . GLY B 1 34 ? -14.633 -5.48 0.655 1 98.12 34 GLY B CA 1
ATOM 1569 C C . GLY B 1 34 ? -15.031 -6.715 -0.132 1 98.12 34 GLY B C 1
ATOM 1570 O O . GLY B 1 34 ? -14.609 -7.828 0.19 1 98.12 34 GLY B O 1
ATOM 1571 N N . LEU B 1 35 ? -15.812 -6.48 -1.141 1 97.38 35 LEU B N 1
ATOM 1572 C CA . LEU B 1 35 ? -16.266 -7.594 -1.968 1 97.38 35 LEU B CA 1
ATOM 1573 C C . LEU B 1 35 ? -15.094 -8.242 -2.695 1 97.38 35 LEU B C 1
ATOM 1575 O O . LEU B 1 35 ? -15.047 -9.469 -2.828 1 97.38 35 LEU B O 1
ATOM 1579 N N . PHE B 1 36 ? -14.219 -7.406 -3.178 1 97.94 36 PHE B N 1
ATOM 1580 C CA . PHE B 1 36 ? -13.031 -7.93 -3.836 1 97.94 36 PHE B CA 1
ATOM 1581 C C . PHE B 1 36 ? -12.211 -8.781 -2.871 1 97.94 36 PHE B C 1
ATOM 1583 O O . PHE B 1 36 ? -11.773 -9.875 -3.221 1 97.94 36 PHE B O 1
ATOM 1590 N N . THR B 1 37 ? -12.016 -8.297 -1.68 1 98.19 37 THR B N 1
ATOM 1591 C CA . THR B 1 37 ? -11.273 -9.023 -0.653 1 98.19 37 THR B CA 1
ATOM 1592 C C . THR B 1 37 ? -11.977 -10.328 -0.301 1 98.19 37 THR B C 1
ATOM 1594 O O . THR B 1 37 ? -11.328 -11.367 -0.141 1 98.19 37 THR B O 1
ATOM 1597 N N . ALA B 1 38 ? -13.273 -10.266 -0.178 1 97.5 38 ALA B N 1
ATOM 1598 C CA . ALA B 1 38 ? -14.047 -11.469 0.103 1 97.5 38 ALA B CA 1
ATOM 1599 C C . ALA B 1 38 ? -13.852 -12.516 -0.99 1 97.5 38 ALA B C 1
ATOM 1601 O O . ALA B 1 38 ? -13.766 -13.711 -0.704 1 97.5 38 ALA B O 1
ATOM 1602 N N . ASN B 1 39 ? -13.82 -12.055 -2.158 1 97 39 ASN B N 1
ATOM 1603 C CA . ASN B 1 39 ? -13.617 -12.961 -3.281 1 97 39 ASN B CA 1
ATOM 1604 C C . ASN B 1 39 ? -12.242 -13.625 -3.23 1 97 39 ASN B C 1
ATOM 1606 O O . ASN B 1 39 ? -12.078 -14.758 -3.689 1 97 39 ASN B O 1
ATOM 1610 N N . ILE B 1 40 ? -11.25 -12.914 -2.771 1 96.06 40 ILE B N 1
ATOM 1611 C CA . ILE B 1 40 ? -9.914 -13.477 -2.602 1 96.06 40 ILE B CA 1
ATOM 1612 C C . ILE B 1 40 ? -9.961 -14.633 -1.602 1 96.06 40 ILE B C 1
ATOM 1614 O O . ILE B 1 40 ? -9.352 -15.68 -1.821 1 96.06 40 ILE B O 1
ATOM 1618 N N . PHE B 1 41 ? -10.688 -14.547 -0.556 1 96.44 41 PHE B N 1
ATOM 1619 C CA . PHE B 1 41 ? -10.758 -15.539 0.504 1 96.44 41 PHE B CA 1
ATOM 1620 C C . PHE B 1 41 ? -11.664 -16.703 0.098 1 96.44 41 PHE B C 1
ATOM 1622 O O . PHE B 1 41 ? -11.492 -17.828 0.574 1 96.44 41 PHE B O 1
ATOM 1629 N N . SER B 1 42 ? -12.617 -16.391 -0.735 1 94.44 42 SER B N 1
ATOM 1630 C CA . SER B 1 42 ? -13.57 -17.391 -1.218 1 94.44 42 SER B CA 1
ATOM 1631 C C . SER B 1 42 ? -13.828 -17.234 -2.713 1 94.44 42 SER B C 1
ATOM 1633 O O . SER B 1 42 ? -14.852 -16.672 -3.113 1 94.44 42 SER B O 1
ATOM 1635 N N . PRO B 1 43 ? -13.008 -17.812 -3.576 1 87.75 43 PRO B N 1
ATOM 1636 C CA . PRO B 1 43 ? -13.117 -17.609 -5.023 1 87.75 43 PRO B CA 1
ATOM 1637 C C . PRO B 1 43 ? -14.461 -18.078 -5.582 1 87.75 43 PRO B C 1
ATOM 1639 O O . PRO B 1 43 ? -14.891 -17.609 -6.641 1 87.75 43 PRO B O 1
ATOM 1642 N N . GLY B 1 44 ? -15.156 -18.859 -4.965 1 89.69 44 GLY B N 1
ATOM 1643 C CA . GLY B 1 44 ? -16.469 -19.281 -5.426 1 89.69 44 GLY B CA 1
ATOM 1644 C C . GLY B 1 44 ? -17.547 -18.25 -5.176 1 89.69 44 GLY B C 1
ATOM 1645 O O . GLY B 1 44 ? -18.641 -18.344 -5.734 1 89.69 44 GLY B O 1
ATOM 1646 N N . LEU B 1 45 ? -17.188 -17.297 -4.426 1 94 45 LEU B N 1
ATOM 1647 C CA . LEU B 1 45 ? -18.172 -16.281 -4.047 1 94 45 LEU B CA 1
ATOM 1648 C C . LEU B 1 45 ? -18.719 -15.57 -5.277 1 94 45 LEU B C 1
ATOM 1650 O O . LEU B 1 45 ? -19.922 -15.602 -5.531 1 94 45 LEU B O 1
ATOM 1654 N N . LEU B 1 46 ? -17.875 -14.977 -6.125 1 94.19 46 LEU B N 1
ATOM 1655 C CA . LEU B 1 46 ? -18.328 -14.227 -7.297 1 94.19 46 LEU B CA 1
ATOM 1656 C C . LEU B 1 46 ? -18.828 -15.18 -8.383 1 94.19 46 LEU B C 1
ATOM 1658 O O . LEU B 1 46 ? -19.734 -14.836 -9.141 1 94.19 46 LEU B O 1
ATOM 1662 N N . LYS B 1 47 ? -18.172 -16.344 -8.383 1 94 47 LYS B N 1
ATOM 1663 C CA . LYS B 1 47 ? -18.641 -17.328 -9.352 1 94 47 LYS B CA 1
ATOM 1664 C C . LYS B 1 47 ? -20.094 -17.703 -9.094 1 94 47 LYS B C 1
ATOM 1666 O O . LYS B 1 47 ? -20.891 -17.812 -10.031 1 94 47 LYS B O 1
ATOM 1671 N N . ASN B 1 48 ? -20.438 -17.875 -7.852 1 93.56 48 ASN B N 1
ATOM 1672 C CA . ASN B 1 48 ? -21.797 -18.219 -7.48 1 93.56 48 ASN B CA 1
ATOM 1673 C C . ASN B 1 48 ? -22.766 -17.062 -7.758 1 93.56 48 ASN B C 1
ATOM 1675 O O . ASN B 1 48 ? -23.938 -17.281 -8.07 1 93.56 48 ASN B O 1
ATOM 1679 N N . ILE B 1 49 ? -22.266 -15.883 -7.664 1 93.12 49 ILE B N 1
ATOM 1680 C CA . ILE B 1 49 ? -23.125 -14.703 -7.801 1 93.12 49 ILE B CA 1
ATOM 1681 C C . ILE B 1 49 ? -23.25 -14.328 -9.273 1 93.12 49 ILE B C 1
ATOM 1683 O O . ILE B 1 49 ? -24.344 -13.977 -9.734 1 93.12 49 ILE B O 1
ATOM 1687 N N . CYS B 1 50 ? -22.156 -14.414 -10.016 1 93.88 50 CYS B N 1
ATOM 1688 C CA . CYS B 1 50 ? -22.156 -13.828 -11.359 1 93.88 50 CYS B CA 1
ATOM 1689 C C . CYS B 1 50 ? -21.828 -14.883 -12.406 1 93.88 50 CYS B C 1
ATOM 1691 O O . CYS B 1 50 ? -21.688 -14.562 -13.594 1 93.88 50 CYS B O 1
ATOM 1693 N N . ASP B 1 51 ? -21.578 -16.047 -12.086 1 94.56 51 ASP B N 1
ATOM 1694 C CA . ASP B 1 51 ? -21.312 -17.156 -12.992 1 94.56 51 ASP B CA 1
ATOM 1695 C C . ASP B 1 51 ? -20.094 -16.891 -13.859 1 94.56 51 ASP B C 1
ATOM 1697 O O . ASP B 1 51 ? -18.984 -16.703 -13.344 1 94.56 51 ASP B O 1
ATOM 1701 N N . GLU B 1 52 ? -20.297 -16.766 -15.211 1 93.38 52 GLU B N 1
ATOM 1702 C CA . GLU B 1 52 ? -19.172 -16.688 -16.141 1 93.38 52 GLU B CA 1
ATOM 1703 C C . GLU B 1 52 ? -18.516 -15.312 -16.094 1 93.38 52 GLU B C 1
ATOM 1705 O O . GLU B 1 52 ? -17.422 -15.125 -16.609 1 93.38 52 GLU B O 1
ATOM 1710 N N . TRP B 1 53 ? -19.172 -14.406 -15.383 1 94.88 53 TRP B N 1
ATOM 1711 C CA . TRP B 1 53 ? -18.656 -13.039 -15.367 1 94.88 53 TRP B CA 1
ATOM 1712 C C . TRP B 1 53 ? -17.797 -12.789 -14.141 1 94.88 53 TRP B C 1
ATOM 1714 O O . TRP B 1 53 ? -17.406 -11.648 -13.859 1 94.88 53 TRP B O 1
ATOM 1724 N N . ASP B 1 54 ? -17.422 -13.773 -13.406 1 95.06 54 ASP B N 1
ATOM 1725 C CA . ASP B 1 54 ? -16.734 -13.648 -12.117 1 95.06 54 ASP B CA 1
ATOM 1726 C C . ASP B 1 54 ? -15.406 -12.914 -12.273 1 95.06 54 ASP B C 1
ATOM 1728 O O . ASP B 1 54 ? -15.07 -12.055 -11.445 1 95.06 54 ASP B O 1
ATOM 1732 N N . VAL B 1 55 ? -14.656 -13.141 -13.375 1 94.06 55 VAL B N 1
ATOM 1733 C CA . VAL B 1 55 ? -13.352 -12.523 -13.578 1 94.06 55 VAL B CA 1
ATOM 1734 C C . VAL B 1 55 ? -13.523 -11.039 -13.891 1 94.06 55 VAL B C 1
ATOM 1736 O O . VAL B 1 55 ? -12.828 -10.195 -13.328 1 94.06 55 VAL B O 1
ATOM 1739 N N . VAL B 1 56 ? -14.453 -10.734 -14.727 1 95.69 56 VAL B N 1
ATOM 1740 C CA . VAL B 1 56 ? -14.727 -9.359 -15.133 1 95.69 56 VAL B CA 1
ATOM 1741 C C . VAL B 1 56 ? -15.227 -8.562 -13.93 1 95.69 56 VAL B C 1
ATOM 1743 O O . VAL B 1 56 ? -14.82 -7.414 -13.727 1 95.69 56 VAL B O 1
ATOM 1746 N N . VAL B 1 57 ? -16.062 -9.164 -13.172 1 96.38 57 VAL B N 1
ATOM 1747 C CA . VAL B 1 57 ? -16.609 -8.5 -12 1 96.38 57 VAL B CA 1
ATOM 1748 C C . VAL B 1 57 ? -15.508 -8.25 -10.977 1 96.38 57 VAL B C 1
ATOM 1750 O O . VAL B 1 57 ? -15.445 -7.18 -10.367 1 96.38 57 VAL B O 1
ATOM 1753 N N . SER B 1 58 ? -14.664 -9.211 -10.844 1 96.62 58 SER B N 1
ATOM 1754 C CA . SER B 1 58 ? -13.555 -9.055 -9.914 1 96.62 58 SER B CA 1
ATOM 1755 C C . SER B 1 58 ? -12.664 -7.875 -10.305 1 96.62 58 SER B C 1
ATOM 1757 O O . SER B 1 58 ? -12.32 -7.043 -9.469 1 96.62 58 SER B O 1
ATOM 1759 N N . LYS B 1 59 ? -12.344 -7.75 -11.555 1 96.06 59 LYS B N 1
ATOM 1760 C CA . LYS B 1 59 ? -11.531 -6.648 -12.055 1 96.06 59 LYS B CA 1
ATOM 1761 C C . LYS B 1 59 ? -12.25 -5.312 -11.891 1 96.06 59 LYS B C 1
ATOM 1763 O O . LYS B 1 59 ? -11.617 -4.297 -11.57 1 96.06 59 LYS B O 1
ATOM 1768 N N . SER B 1 60 ? -13.531 -5.375 -12.094 1 97.44 60 SER B N 1
ATOM 1769 C CA . SER B 1 60 ? -14.328 -4.16 -11.945 1 97.44 60 SER B CA 1
ATOM 1770 C C . SER B 1 60 ? -14.375 -3.701 -10.492 1 97.44 60 SER B C 1
ATOM 1772 O O . SER B 1 60 ? -14.383 -2.5 -10.219 1 97.44 60 SER B O 1
ATOM 1774 N N . LEU B 1 61 ? -14.438 -4.656 -9.633 1 97.5 61 LEU B N 1
ATOM 1775 C CA . LEU B 1 61 ? -14.422 -4.324 -8.211 1 97.5 61 LEU B CA 1
ATOM 1776 C C . LEU B 1 61 ? -13.102 -3.668 -7.824 1 97.5 61 LEU B C 1
ATOM 1778 O O . LEU B 1 61 ? -13.086 -2.668 -7.102 1 97.5 61 LEU B O 1
ATOM 1782 N N . MET B 1 62 ? -12.047 -4.242 -8.336 1 97.38 62 MET B N 1
ATOM 1783 C CA . MET B 1 62 ? -10.727 -3.674 -8.07 1 97.38 62 MET B CA 1
ATOM 1784 C C . MET B 1 62 ? -10.625 -2.262 -8.641 1 97.38 62 MET B C 1
ATOM 1786 O O . MET B 1 62 ? -10.148 -1.35 -7.957 1 97.38 62 MET B O 1
ATOM 1790 N N . ALA B 1 63 ? -11.125 -2.041 -9.82 1 97.5 63 ALA B N 1
ATOM 1791 C CA . ALA B 1 63 ? -11.094 -0.727 -10.453 1 97.5 63 ALA B CA 1
ATOM 1792 C C . ALA B 1 63 ? -11.945 0.276 -9.68 1 97.5 63 ALA B C 1
ATOM 1794 O O . ALA B 1 63 ? -11.539 1.421 -9.477 1 97.5 63 ALA B O 1
ATOM 1795 N N . THR B 1 64 ? -13.094 -0.184 -9.25 1 97.94 64 THR B N 1
ATOM 1796 C CA . THR B 1 64 ? -13.992 0.669 -8.477 1 97.94 64 THR B CA 1
ATOM 1797 C C . THR B 1 64 ? -13.359 1.062 -7.148 1 97.94 64 THR B C 1
ATOM 1799 O O . THR B 1 64 ? -13.508 2.199 -6.695 1 97.94 64 THR B O 1
ATOM 1802 N N . SER B 1 65 ? -12.734 0.121 -6.539 1 98.31 65 SER B N 1
ATOM 1803 C CA . SER B 1 65 ? -12.047 0.405 -5.285 1 98.31 65 SER B CA 1
ATOM 1804 C C . SER B 1 65 ? -10.922 1.421 -5.488 1 98.31 65 SER B C 1
ATOM 1806 O O . SER B 1 65 ? -10.734 2.316 -4.66 1 98.31 65 SER B O 1
ATOM 1808 N N . LEU B 1 66 ? -10.195 1.352 -6.535 1 98.06 66 LEU B N 1
ATOM 1809 C CA . LEU B 1 66 ? -9.117 2.283 -6.871 1 98.06 66 LEU B CA 1
ATOM 1810 C C . LEU B 1 66 ? -9.664 3.691 -7.078 1 98.06 66 LEU B C 1
ATOM 1812 O O . LEU B 1 66 ? -9.156 4.652 -6.504 1 98.06 66 LEU B O 1
ATOM 1816 N N . ILE B 1 67 ? -10.688 3.742 -7.832 1 97.56 67 ILE B N 1
ATOM 1817 C CA . ILE B 1 67 ? -11.312 5.023 -8.141 1 97.56 67 ILE B CA 1
ATOM 1818 C C . ILE B 1 67 ? -11.891 5.637 -6.867 1 97.56 67 ILE B C 1
ATOM 1820 O O . ILE B 1 67 ? -11.664 6.812 -6.578 1 97.56 67 ILE B O 1
ATOM 1824 N N . GLY B 1 68 ? -12.602 4.848 -6.168 1 97.31 68 GLY B N 1
ATOM 1825 C CA . GLY B 1 68 ? -13.211 5.324 -4.938 1 97.31 68 GLY B CA 1
ATOM 1826 C C . GLY B 1 68 ? -12.203 5.844 -3.93 1 97.31 68 GLY B C 1
ATOM 1827 O O . GLY B 1 68 ? -12.375 6.934 -3.381 1 97.31 68 GLY B O 1
ATOM 1828 N N . SER B 1 69 ? -11.211 5.066 -3.645 1 97.06 69 SER B N 1
ATOM 1829 C CA . SER B 1 69 ? -10.188 5.512 -2.699 1 97.06 69 SER B CA 1
ATOM 1830 C C . SER B 1 69 ? -9.438 6.727 -3.229 1 97.06 69 SER B C 1
ATOM 1832 O O . SER B 1 69 ? -9.023 7.594 -2.455 1 97.06 69 SER B O 1
ATOM 1834 N N . GLY B 1 70 ? -9.273 6.777 -4.5 1 96.81 70 GLY B N 1
ATOM 1835 C CA . GLY B 1 70 ? -8.648 7.945 -5.098 1 96.81 70 GLY B CA 1
ATOM 1836 C C . GLY B 1 70 ? -9.422 9.227 -4.836 1 96.81 70 GLY B C 1
ATOM 1837 O O . GLY B 1 70 ? -8.828 10.242 -4.445 1 96.81 70 GLY B O 1
ATOM 1838 N N . PHE B 1 71 ? -10.633 9.156 -4.984 1 93.5 71 PHE B N 1
ATOM 1839 C CA . PHE B 1 71 ? -11.453 10.344 -4.75 1 93.5 71 PHE B CA 1
ATOM 1840 C C . PHE B 1 71 ? -11.539 10.656 -3.262 1 93.5 71 PHE B C 1
ATOM 1842 O O . PHE B 1 71 ? -11.586 11.828 -2.871 1 93.5 71 PHE B O 1
ATOM 1849 N N . PHE B 1 72 ? -11.586 9.641 -2.543 1 93.69 72 PHE B N 1
ATOM 1850 C CA . PHE B 1 72 ? -11.609 9.844 -1.1 1 93.69 72 PHE B CA 1
ATOM 1851 C C . PHE B 1 72 ? -10.398 10.656 -0.649 1 93.69 72 PHE B C 1
ATOM 1853 O O . PHE B 1 72 ? -10.531 11.586 0.147 1 93.69 72 PHE B O 1
ATOM 1860 N N . ILE B 1 73 ? -9.25 10.281 -1.158 1 94.5 73 ILE B N 1
ATOM 1861 C CA . ILE B 1 73 ? -8.016 10.945 -0.774 1 94.5 73 ILE B CA 1
ATOM 1862 C C . ILE B 1 73 ? -7.938 12.312 -1.441 1 94.5 73 ILE B C 1
ATOM 1864 O O . ILE B 1 73 ? -7.492 13.289 -0.827 1 94.5 73 ILE B O 1
ATOM 1868 N N . PHE B 1 74 ? -8.414 12.383 -2.648 1 91.31 74 PHE B N 1
ATOM 1869 C CA . PHE B 1 74 ? -8.367 13.602 -3.443 1 91.31 74 PHE B CA 1
ATOM 1870 C C . PHE B 1 74 ? -9.062 14.75 -2.717 1 91.31 74 PHE B C 1
ATOM 1872 O O . PHE B 1 74 ? -8.633 15.898 -2.811 1 91.31 74 PHE B O 1
ATOM 1879 N N . PHE B 1 75 ? -10.07 14.477 -1.955 1 88.69 75 PHE B N 1
ATOM 1880 C CA . PHE B 1 75 ? -10.875 15.523 -1.345 1 88.69 75 PHE B CA 1
ATOM 1881 C C . PHE B 1 75 ? -10.539 15.672 0.135 1 88.69 75 PHE B C 1
ATOM 1883 O O . PHE B 1 75 ? -11.266 16.328 0.877 1 88.69 75 PHE B O 1
ATOM 1890 N N . ARG B 1 76 ? -9.453 15.141 0.506 1 88.44 76 ARG B N 1
ATOM 1891 C CA . ARG B 1 76 ? -9.023 15.289 1.896 1 88.44 76 ARG B CA 1
ATOM 1892 C C . ARG B 1 76 ? -8.43 16.672 2.145 1 88.44 76 ARG B C 1
ATOM 1894 O O . ARG B 1 76 ? -7.781 17.234 1.264 1 88.44 76 ARG B O 1
ATOM 1901 N N . PRO B 1 77 ? -8.602 17.188 3.338 1 82.62 77 PRO B N 1
ATOM 1902 C CA . PRO B 1 77 ? -8.172 18.547 3.678 1 82.62 77 PRO B CA 1
ATOM 1903 C C . PRO B 1 77 ? -6.664 18.734 3.525 1 82.62 77 PRO B C 1
ATOM 1905 O O . PRO B 1 77 ? -6.211 19.828 3.18 1 82.62 77 PRO B O 1
ATOM 1908 N N . HIS B 1 78 ? -5.867 17.797 3.797 1 84.12 78 HIS B N 1
ATOM 1909 C CA . HIS B 1 78 ? -4.426 18 3.73 1 84.12 78 HIS B CA 1
ATOM 1910 C C . HIS B 1 78 ? -3.961 18.203 2.291 1 84.12 78 HIS B C 1
ATOM 1912 O O . HIS B 1 78 ? -2.838 18.656 2.053 1 84.12 78 HIS B O 1
ATOM 1918 N N . LEU B 1 79 ? -4.836 17.828 1.384 1 84.38 79 LEU B N 1
ATOM 1919 C CA . LEU B 1 79 ? -4.5 18.031 -0.022 1 84.38 79 LEU B CA 1
ATOM 1920 C C . LEU B 1 79 ? -5.168 19.281 -0.565 1 84.38 79 LEU B C 1
ATOM 1922 O O . LEU B 1 79 ? -5.031 19.609 -1.749 1 84.38 79 LEU B O 1
ATOM 1926 N N . TYR B 1 80 ? -5.688 19.922 0.388 1 76.38 80 TYR B N 1
ATOM 1927 C CA . TYR B 1 80 ? -6.328 21.172 -0.031 1 76.38 80 TYR B CA 1
ATOM 1928 C C . TYR B 1 80 ? -5.297 22.266 -0.216 1 76.38 80 TYR B C 1
ATOM 1930 O O . TYR B 1 80 ? -4.375 22.406 0.592 1 76.38 80 TYR B O 1
ATOM 1938 N N . GLN B 1 81 ? -5.281 22.906 -1.441 1 67.31 81 GLN B N 1
ATOM 1939 C CA . GLN B 1 81 ? -4.461 24.062 -1.812 1 67.31 81 GLN B CA 1
ATOM 1940 C C . GLN B 1 81 ? -3.162 23.609 -2.477 1 67.31 81 GLN B C 1
ATOM 1942 O O . GLN B 1 81 ? -2.127 24.266 -2.318 1 67.31 81 GLN B O 1
ATOM 1947 N N . THR B 1 82 ? -3.191 22.547 -2.824 1 69.62 82 THR B N 1
ATOM 1948 C CA . THR B 1 82 ? -2.094 22.062 -3.654 1 69.62 82 THR B CA 1
ATOM 1949 C C . THR B 1 82 ? -2.4 22.266 -5.133 1 69.62 82 THR B C 1
ATOM 1951 O O . THR B 1 82 ? -3.547 22.531 -5.504 1 69.62 82 THR B O 1
ATOM 1954 N N . SER B 1 83 ? -1.367 22.375 -5.902 1 82.25 83 SER B N 1
ATOM 1955 C CA . SER B 1 83 ? -1.588 22.359 -7.348 1 82.25 83 SER B CA 1
ATOM 1956 C C . SER B 1 83 ? -2.404 21.156 -7.777 1 82.25 83 SER B C 1
ATOM 1958 O O . SER B 1 83 ? -2.32 20.094 -7.16 1 82.25 83 SER B O 1
ATOM 1960 N N . LYS B 1 84 ? -3.242 21.391 -8.766 1 83 84 LYS B N 1
ATOM 1961 C CA . LYS B 1 84 ? -4.117 20.312 -9.258 1 83 84 LYS B CA 1
ATOM 1962 C C . LYS B 1 84 ? -3.32 19.062 -9.578 1 83 84 LYS B C 1
ATOM 1964 O O . LYS B 1 84 ? -3.758 17.953 -9.273 1 83 84 LYS B O 1
ATOM 1969 N N . TRP B 1 85 ? -2.223 19.266 -10.109 1 87.69 85 TRP B N 1
ATOM 1970 C CA . TRP B 1 85 ? -1.411 18.125 -10.516 1 87.69 85 TRP B CA 1
ATOM 1971 C C . TRP B 1 85 ? -0.881 17.375 -9.305 1 87.69 85 TRP B C 1
ATOM 1973 O O . TRP B 1 85 ? -0.884 16.141 -9.281 1 87.69 85 TRP B O 1
ATOM 1983 N N . ASN B 1 86 ? -0.445 18.031 -8.297 1 88.88 86 ASN B N 1
ATOM 1984 C CA . ASN B 1 86 ? 0.039 17.375 -7.094 1 88.88 86 ASN B CA 1
ATOM 1985 C C . ASN B 1 86 ? -1.083 16.625 -6.379 1 88.88 86 ASN B C 1
ATOM 1987 O O . ASN B 1 86 ? -0.871 15.523 -5.859 1 88.88 86 ASN B O 1
ATOM 1991 N N . ARG B 1 87 ? -2.178 17.219 -6.41 1 91 87 ARG B N 1
ATOM 1992 C CA . ARG B 1 87 ? -3.328 16.594 -5.777 1 91 87 ARG B CA 1
ATOM 1993 C C . ARG B 1 87 ? -3.67 15.266 -6.457 1 91 87 ARG B C 1
ATOM 1995 O O . ARG B 1 87 ? -3.92 14.266 -5.789 1 91 87 ARG B O 1
ATOM 2002 N N . VAL B 1 88 ? -3.711 15.352 -7.781 1 92.69 88 VAL B N 1
ATOM 2003 C CA . VAL B 1 88 ? -4 14.156 -8.562 1 92.69 88 VAL B CA 1
ATOM 2004 C C . VAL B 1 88 ? -2.896 13.125 -8.352 1 92.69 88 VAL B C 1
ATOM 2006 O O . VAL B 1 88 ? -3.176 11.945 -8.117 1 92.69 88 VAL B O 1
ATOM 2009 N N . GLU B 1 89 ? -1.705 13.531 -8.352 1 94.75 89 GLU B N 1
ATOM 2010 C CA . GLU B 1 89 ? -0.576 12.617 -8.195 1 94.75 89 GLU B CA 1
ATOM 2011 C C . GLU B 1 89 ? -0.627 11.914 -6.84 1 94.75 89 GLU B C 1
ATOM 2013 O O . GLU B 1 89 ? -0.524 10.688 -6.77 1 94.75 89 GLU B O 1
ATOM 2018 N N . TYR B 1 90 ? -0.815 12.68 -5.797 1 95.12 90 TYR B N 1
ATOM 2019 C CA . TYR B 1 90 ? -0.808 12.117 -4.453 1 95.12 90 TYR B CA 1
ATOM 2020 C C . TYR B 1 90 ? -2.02 11.219 -4.23 1 95.12 90 TYR B C 1
ATOM 2022 O O . TYR B 1 90 ? -1.912 10.164 -3.604 1 95.12 90 TYR B O 1
ATOM 2030 N N . SER B 1 91 ? -3.119 11.578 -4.758 1 96.25 91 SER B N 1
ATOM 2031 C CA . SER B 1 91 ? -4.32 10.773 -4.574 1 96.25 91 SER B CA 1
ATOM 2032 C C . SER B 1 91 ? -4.223 9.453 -5.336 1 96.25 91 SER B C 1
ATOM 2034 O O . SER B 1 91 ? -4.562 8.398 -4.805 1 96.25 91 SER B O 1
ATOM 2036 N N . VAL B 1 92 ? -3.77 9.531 -6.57 1 96.38 92 VAL B N 1
ATOM 2037 C CA . VAL B 1 92 ? -3.629 8.328 -7.379 1 96.38 92 VAL B CA 1
ATOM 2038 C C . VAL B 1 92 ? -2.572 7.41 -6.77 1 96.38 92 VAL B C 1
ATOM 2040 O O . VAL B 1 92 ? -2.801 6.211 -6.602 1 96.38 92 VAL B O 1
ATOM 2043 N N . PHE B 1 93 ? -1.499 8.031 -6.414 1 97.19 93 PHE B N 1
ATOM 2044 C CA . PHE B 1 93 ? -0.412 7.262 -5.82 1 97.19 93 PHE B CA 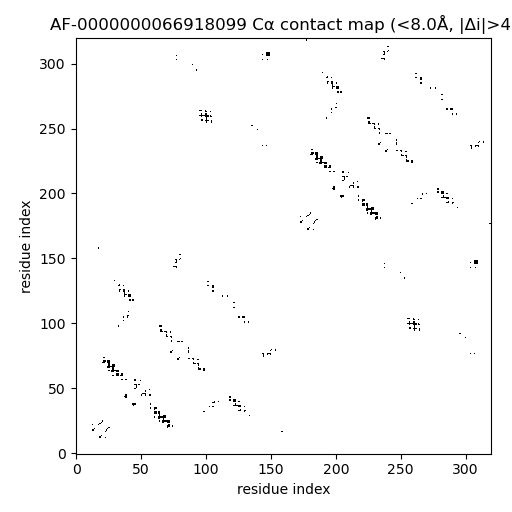1
ATOM 2045 C C . PHE B 1 93 ? -0.87 6.578 -4.539 1 97.19 93 PHE B C 1
ATOM 2047 O O . PHE B 1 93 ? -0.662 5.375 -4.363 1 97.19 93 PHE B O 1
ATOM 2054 N N . SER B 1 94 ? -1.467 7.336 -3.676 1 97.19 94 SER B N 1
ATOM 2055 C CA . SER B 1 94 ? -1.922 6.805 -2.395 1 97.19 94 SER B CA 1
ATOM 2056 C C . SER B 1 94 ? -2.986 5.73 -2.586 1 97.19 94 SER B C 1
ATOM 2058 O O . SER B 1 94 ? -3.004 4.73 -1.865 1 97.19 94 SER B O 1
ATOM 2060 N N . SER B 1 95 ? -3.832 5.945 -3.57 1 98.31 95 SER B N 1
ATOM 2061 C CA . SER B 1 95 ? -4.883 4.969 -3.85 1 98.31 95 SER B CA 1
ATOM 2062 C C . SER B 1 95 ? -4.293 3.643 -4.316 1 98.31 95 SER B C 1
ATOM 2064 O O . SER B 1 95 ? -4.727 2.576 -3.877 1 98.31 95 SER B O 1
ATOM 2066 N N . VAL B 1 96 ? -3.346 3.715 -5.16 1 98.06 96 VAL B N 1
ATOM 2067 C CA . VAL B 1 96 ? -2.709 2.51 -5.684 1 98.06 96 VAL B CA 1
ATOM 2068 C C . VAL B 1 96 ? -2.008 1.763 -4.551 1 98.06 96 VAL B C 1
ATOM 2070 O O . VAL B 1 96 ? -2.213 0.561 -4.371 1 98.06 96 VAL B O 1
ATOM 2073 N N . ILE B 1 97 ? -1.267 2.475 -3.746 1 98.06 97 ILE B N 1
ATOM 2074 C CA . ILE B 1 97 ? -0.518 1.856 -2.658 1 98.06 97 ILE B CA 1
ATOM 2075 C C . ILE B 1 97 ? -1.486 1.267 -1.635 1 98.06 97 ILE B C 1
ATOM 2077 O O . ILE B 1 97 ? -1.273 0.16 -1.135 1 98.06 97 ILE B O 1
ATOM 2081 N N . TYR B 1 98 ? -2.533 1.953 -1.353 1 98.44 98 TYR B N 1
ATOM 2082 C CA . TYR B 1 98 ? -3.537 1.477 -0.408 1 98.44 98 TYR B CA 1
ATOM 2083 C C . TYR B 1 98 ? -4.18 0.185 -0.899 1 98.44 98 TYR B C 1
ATOM 2085 O O . TYR B 1 98 ? -4.242 -0.804 -0.165 1 98.44 98 TYR B O 1
ATOM 2093 N N . ASN B 1 99 ? -4.645 0.213 -2.125 1 98.5 99 ASN B N 1
ATOM 2094 C CA . ASN B 1 99 ? -5.352 -0.951 -2.65 1 98.5 99 ASN B CA 1
ATOM 2095 C C . ASN B 1 99 ? -4.422 -2.154 -2.793 1 98.5 99 ASN B C 1
ATOM 2097 O O . ASN B 1 99 ? -4.742 -3.248 -2.328 1 98.5 99 ASN B O 1
ATOM 2101 N N . PHE B 1 100 ? -3.303 -1.907 -3.336 1 98.31 100 PHE B N 1
ATOM 2102 C CA . PHE B 1 100 ? -2.365 -3.008 -3.525 1 98.31 100 PHE B CA 1
ATOM 2103 C C . PHE B 1 100 ? -1.83 -3.5 -2.186 1 98.31 100 PHE B C 1
ATOM 2105 O O . PHE B 1 100 ? -1.672 -4.707 -1.979 1 98.31 100 PHE B O 1
ATOM 2112 N N . GLY B 1 101 ? -1.617 -2.584 -1.304 1 98.38 101 GLY B N 1
ATOM 2113 C CA . GLY B 1 101 ? -1.13 -2.959 0.014 1 98.38 101 GLY B CA 1
ATOM 2114 C C . GLY B 1 101 ? -2.131 -3.771 0.812 1 98.38 101 GLY B C 1
ATOM 2115 O O . GLY B 1 101 ? -1.781 -4.801 1.393 1 98.38 101 GLY B O 1
ATOM 2116 N N . THR B 1 102 ? -3.357 -3.363 0.809 1 98.06 102 THR B N 1
ATOM 2117 C CA . THR B 1 102 ? -4.375 -4.051 1.596 1 98.06 102 THR B CA 1
ATOM 2118 C C . THR B 1 102 ? -4.73 -5.395 0.964 1 98.06 102 THR B C 1
ATOM 2120 O O . THR B 1 102 ? -5.047 -6.355 1.671 1 98.06 102 THR B O 1
ATOM 2123 N N . ILE B 1 103 ? -4.602 -5.438 -0.329 1 97.62 103 ILE B N 1
ATOM 2124 C CA . ILE B 1 103 ? -4.855 -6.695 -1.023 1 97.62 103 ILE B CA 1
ATOM 2125 C C . ILE B 1 103 ? -3.756 -7.699 -0.688 1 97.62 103 ILE B C 1
ATOM 2127 O O . ILE B 1 103 ? -4.039 -8.852 -0.345 1 97.62 103 ILE B O 1
ATOM 2131 N N . LEU B 1 104 ? -2.57 -7.262 -0.812 1 97.69 104 LEU B N 1
ATOM 2132 C CA . LEU B 1 104 ? -1.481 -8.18 -0.497 1 97.69 104 LEU B CA 1
ATOM 2133 C C . LEU B 1 104 ? -1.503 -8.562 0.979 1 97.69 104 LEU B C 1
ATOM 2135 O O . LEU B 1 104 ? -1.181 -9.695 1.335 1 97.69 104 LEU B O 1
ATOM 2139 N N . PHE B 1 105 ? -1.859 -7.637 1.824 1 97.81 105 PHE B N 1
ATOM 2140 C CA . PHE B 1 105 ? -2.031 -7.953 3.238 1 97.81 105 PHE B CA 1
ATOM 2141 C C . PHE B 1 105 ? -3.049 -9.07 3.424 1 97.81 105 PHE B C 1
ATOM 2143 O O . PHE B 1 105 ? -2.809 -10.016 4.176 1 97.81 105 PHE B O 1
ATOM 2150 N N . ALA B 1 106 ? -4.117 -8.977 2.758 1 97.12 106 ALA B N 1
ATOM 2151 C CA . ALA B 1 106 ? -5.156 -9.992 2.834 1 97.12 106 ALA B CA 1
ATOM 2152 C C . ALA B 1 106 ? -4.645 -11.336 2.324 1 97.12 106 ALA B C 1
ATOM 2154 O O . ALA B 1 106 ? -4.918 -12.383 2.924 1 97.12 106 ALA B O 1
ATOM 2155 N N . VAL B 1 107 ? -3.922 -11.289 1.269 1 95.88 107 VAL B N 1
ATOM 2156 C CA . VAL B 1 107 ? -3.367 -12.516 0.7 1 95.88 107 VAL B CA 1
ATOM 2157 C C . VAL B 1 107 ? -2.398 -13.148 1.693 1 95.88 107 VAL B C 1
ATOM 2159 O O . VAL B 1 107 ? -2.326 -14.375 1.8 1 95.88 107 VAL B O 1
ATOM 2162 N N . PHE B 1 108 ? -1.694 -12.297 2.35 1 94.31 108 PHE B N 1
ATOM 2163 C CA . PHE B 1 108 ? -0.743 -12.781 3.342 1 94.31 108 PHE B CA 1
ATOM 2164 C C . PHE B 1 108 ? -1.467 -13.445 4.504 1 94.31 108 PHE B C 1
ATOM 2166 O O . PHE B 1 108 ? -0.93 -14.359 5.137 1 94.31 108 PHE B O 1
ATOM 2173 N N . LEU B 1 109 ? -2.643 -13.07 4.797 1 96.38 109 LEU B N 1
ATOM 2174 C CA . LEU B 1 109 ? -3.398 -13.602 5.93 1 96.38 109 LEU B CA 1
ATOM 2175 C C . LEU B 1 109 ? -4.203 -14.828 5.52 1 96.38 109 LEU B C 1
ATOM 2177 O O . LEU B 1 109 ? -4.586 -15.641 6.367 1 96.38 109 LEU B O 1
ATOM 2181 N N . LYS B 1 110 ? -4.359 -15.008 4.305 1 96.12 110 LYS B N 1
ATOM 2182 C CA . LYS B 1 110 ? -5.238 -16.047 3.777 1 96.12 110 LYS B CA 1
ATOM 2183 C C . LYS B 1 110 ? -4.789 -17.422 4.242 1 96.12 110 LYS B C 1
ATOM 2185 O O . LYS B 1 110 ? -5.605 -18.234 4.707 1 96.12 110 LYS B O 1
ATOM 2190 N N . PRO B 1 111 ? -3.5 -17.719 4.211 1 95.31 111 PRO B N 1
ATOM 2191 C CA . PRO B 1 111 ? -3.061 -19.047 4.641 1 95.31 111 PRO B CA 1
ATOM 2192 C C . PRO B 1 111 ? -3.309 -19.297 6.129 1 95.31 111 PRO B C 1
ATOM 2194 O O . PRO B 1 111 ? -3.264 -20.453 6.582 1 95.31 111 PRO B O 1
ATOM 2197 N N . LEU B 1 112 ? -3.486 -18.266 6.871 1 94 112 LEU B N 1
ATOM 2198 C CA . LEU B 1 112 ? -3.713 -18.406 8.305 1 94 112 LEU B CA 1
ATOM 2199 C C . LEU B 1 112 ? -5.156 -18.797 8.594 1 94 112 LEU B C 1
ATOM 2201 O O . LEU B 1 112 ? -5.484 -19.203 9.703 1 94 112 LEU B O 1
ATOM 2205 N N . ILE B 1 113 ? -6.039 -18.734 7.562 1 94.62 113 ILE B N 1
ATOM 2206 C CA . ILE B 1 113 ? -7.449 -19.078 7.695 1 94.62 113 ILE B CA 1
ATOM 2207 C C . ILE B 1 113 ? -7.656 -20.547 7.316 1 94.62 113 ILE B C 1
ATOM 2209 O O . ILE B 1 113 ? -7.266 -20.969 6.227 1 94.62 113 ILE B O 1
ATOM 2213 N N . PRO B 1 114 ? -8.289 -21.312 8.258 1 93.62 114 PRO B N 1
ATOM 2214 C CA . PRO B 1 114 ? -8.5 -22.734 7.965 1 93.62 114 PRO B CA 1
ATOM 2215 C C . PRO B 1 114 ? -9.281 -22.953 6.676 1 93.62 114 PRO B C 1
ATOM 2217 O O . PRO B 1 114 ? -10.312 -22.312 6.453 1 93.62 114 PRO B O 1
ATOM 2220 N N . LYS B 1 115 ? -8.828 -23.828 5.902 1 90.12 115 LYS B N 1
ATOM 2221 C CA . LYS B 1 115 ? -9.445 -24.141 4.617 1 90.12 115 LYS B CA 1
ATOM 2222 C C . LYS B 1 115 ? -10.828 -24.75 4.801 1 90.12 115 LYS B C 1
ATOM 2224 O O . LYS B 1 115 ? -11.695 -24.625 3.93 1 90.12 115 LYS B O 1
ATOM 2229 N N . LYS B 1 116 ? -11.031 -25.359 5.945 1 94.19 116 LYS B N 1
ATOM 2230 C CA . LYS B 1 116 ? -12.273 -26.094 6.199 1 94.19 116 LYS B CA 1
ATOM 2231 C C . LYS B 1 116 ? -13.422 -25.125 6.508 1 94.19 116 LYS B C 1
ATOM 2233 O O . LYS B 1 116 ? -14.586 -25.531 6.512 1 94.19 116 LYS B O 1
ATOM 2238 N N . LEU B 1 117 ? -13.102 -23.859 6.723 1 94.31 117 LEU B N 1
ATOM 2239 C CA . LEU B 1 117 ? -14.164 -22.906 7.016 1 94.31 117 LEU B CA 1
ATOM 2240 C C . LEU B 1 117 ? -15.102 -22.75 5.82 1 94.31 117 LEU B C 1
ATOM 2242 O O . LEU B 1 117 ? -14.672 -22.844 4.672 1 94.31 117 LEU B O 1
ATOM 2246 N N . SER B 1 118 ? -16.359 -22.625 6.137 1 93.88 118 SER B N 1
ATOM 2247 C CA . SER B 1 118 ? -17.328 -22.422 5.074 1 93.88 118 SER B CA 1
ATOM 2248 C C . SER B 1 118 ? -17.094 -21.094 4.348 1 93.88 118 SER B C 1
ATOM 2250 O O . SER B 1 118 ? -16.391 -20.219 4.859 1 93.88 118 SER B O 1
ATOM 2252 N N . THR B 1 119 ? -17.688 -20.938 3.176 1 93.31 119 THR B N 1
ATOM 2253 C CA . THR B 1 119 ? -17.594 -19.734 2.365 1 93.31 119 THR B CA 1
ATOM 2254 C C . THR B 1 119 ? -18.125 -18.531 3.133 1 93.31 119 THR B C 1
ATOM 2256 O O . THR B 1 119 ? -17.531 -17.438 3.08 1 93.31 119 THR B O 1
ATOM 2259 N N . SER B 1 120 ? -19.203 -18.75 3.836 1 94.25 120 SER B N 1
ATOM 2260 C CA . SER B 1 120 ? -19.812 -17.656 4.594 1 94.25 120 SER B CA 1
ATOM 2261 C C . SER B 1 120 ? -18.859 -17.125 5.664 1 94.25 120 SER B C 1
ATOM 2263 O O . SER B 1 120 ? -18.734 -15.914 5.844 1 94.25 120 SER B O 1
ATOM 2265 N N . PHE B 1 121 ? -18.203 -17.969 6.352 1 95.94 121 PHE B N 1
ATOM 2266 C CA . PHE B 1 121 ? -17.281 -17.562 7.414 1 95.94 121 PHE B CA 1
ATOM 2267 C C . PHE B 1 121 ? -16.062 -16.859 6.832 1 95.94 121 PHE B C 1
ATOM 2269 O O . PHE B 1 121 ? -15.617 -15.844 7.367 1 95.94 121 PHE B O 1
ATOM 2276 N N . LYS B 1 122 ? -15.547 -17.375 5.793 1 96.81 122 LYS B N 1
ATOM 2277 C CA . LYS B 1 122 ? -14.414 -16.75 5.125 1 96.81 122 LYS B CA 1
ATOM 2278 C C . LYS B 1 122 ? -14.773 -15.352 4.641 1 96.81 122 LYS B C 1
ATOM 2280 O O . LYS B 1 122 ? -13.961 -14.422 4.746 1 96.81 122 LYS B O 1
ATOM 2285 N N . THR B 1 123 ? -15.969 -15.258 4.129 1 96.12 123 THR B N 1
ATOM 2286 C CA . THR B 1 123 ? -16.453 -13.961 3.66 1 96.12 123 THR B CA 1
ATOM 2287 C C . THR B 1 123 ? -16.531 -12.961 4.809 1 96.12 123 THR B C 1
ATOM 2289 O O . THR B 1 123 ? -16.125 -11.812 4.66 1 96.12 123 THR B O 1
ATOM 2292 N N . VAL B 1 124 ? -16.969 -13.398 5.922 1 96.62 124 VAL B N 1
ATOM 2293 C CA . VAL B 1 124 ? -17.078 -12.531 7.09 1 96.62 124 VAL B CA 1
ATOM 2294 C C . VAL B 1 124 ? -15.695 -12.086 7.551 1 96.62 124 VAL B C 1
ATOM 2296 O O . VAL B 1 124 ? -15.492 -10.914 7.867 1 96.62 124 VAL B O 1
ATOM 2299 N N . ILE B 1 125 ? -14.797 -12.984 7.582 1 97.62 125 ILE B N 1
ATOM 2300 C CA . ILE B 1 125 ? -13.43 -12.68 7.973 1 97.62 125 ILE B CA 1
ATOM 2301 C C . ILE B 1 125 ? -12.828 -11.664 7 1 97.62 125 ILE B C 1
ATOM 2303 O O . ILE B 1 125 ? -12.219 -10.68 7.414 1 97.62 125 ILE B O 1
ATOM 2307 N N . ALA B 1 126 ? -13.07 -11.875 5.723 1 97.81 126 ALA B N 1
ATOM 2308 C CA . ALA B 1 126 ? -12.539 -10.992 4.688 1 97.81 126 ALA B CA 1
ATOM 2309 C C . ALA B 1 126 ? -13.094 -9.578 4.828 1 97.81 126 ALA B C 1
ATOM 2311 O O . ALA B 1 126 ? -12.352 -8.602 4.719 1 97.81 126 ALA B O 1
ATOM 2312 N N . PHE B 1 127 ? -14.359 -9.492 5.105 1 97.12 127 PHE B N 1
ATOM 2313 C CA . PHE B 1 127 ? -14.984 -8.188 5.309 1 97.12 127 PHE B CA 1
ATOM 2314 C C . PHE B 1 127 ? -14.438 -7.516 6.566 1 97.12 127 PHE B C 1
ATOM 2316 O O . PHE B 1 127 ? -14.25 -6.301 6.594 1 97.12 127 PHE B O 1
ATOM 2323 N N . GLY B 1 128 ? -14.273 -8.312 7.539 1 97.62 128 GLY B N 1
ATOM 2324 C CA . GLY B 1 128 ? -13.672 -7.793 8.758 1 97.62 128 GLY B CA 1
ATOM 2325 C C . GLY B 1 128 ? -12.273 -7.242 8.547 1 97.62 128 GLY B C 1
ATOM 2326 O O . GLY B 1 128 ? -11.953 -6.156 9.031 1 97.62 128 GLY B O 1
ATOM 2327 N N . ILE B 1 129 ? -11.383 -7.988 7.836 1 97.81 129 ILE B N 1
ATOM 2328 C CA . ILE B 1 129 ? -10.031 -7.551 7.523 1 97.81 129 ILE B CA 1
ATOM 2329 C C . ILE B 1 129 ? -10.078 -6.254 6.715 1 97.81 129 ILE B C 1
ATOM 2331 O O . ILE B 1 129 ? -9.367 -5.297 7.02 1 97.81 129 ILE B O 1
ATOM 2335 N N . SER B 1 130 ? -10.945 -6.27 5.711 1 98.06 130 SER B N 1
ATOM 2336 C CA . SER B 1 130 ? -11.078 -5.086 4.867 1 98.06 130 SER B CA 1
ATOM 2337 C C . SER B 1 130 ? -11.531 -3.877 5.68 1 98.06 130 SER B C 1
ATOM 2339 O O . SER B 1 130 ? -10.992 -2.779 5.52 1 98.06 130 SER B O 1
ATOM 2341 N N . ALA B 1 131 ? -12.5 -4.023 6.523 1 96.88 131 ALA B N 1
ATOM 2342 C CA . ALA B 1 131 ? -13.016 -2.941 7.355 1 96.88 131 ALA B CA 1
ATOM 2343 C C . ALA B 1 131 ? -11.945 -2.441 8.328 1 96.88 131 ALA B C 1
ATOM 2345 O O . ALA B 1 131 ? -11.82 -1.236 8.555 1 96.88 131 ALA B O 1
ATOM 2346 N N . PHE B 1 132 ? -11.281 -3.387 8.867 1 97.69 132 PHE B N 1
ATOM 2347 C CA . PHE B 1 132 ? -10.211 -3.033 9.797 1 97.69 132 PHE B CA 1
ATOM 2348 C C . PHE B 1 132 ? -9.148 -2.189 9.102 1 97.69 132 PHE B C 1
ATOM 2350 O O . PHE B 1 132 ? -8.773 -1.125 9.602 1 97.69 132 PHE B O 1
ATOM 2357 N N . LEU B 1 133 ? -8.648 -2.619 7.992 1 97.56 133 LEU B N 1
ATOM 2358 C CA . LEU B 1 133 ? -7.613 -1.896 7.262 1 97.56 133 LEU B CA 1
ATOM 2359 C C . LEU B 1 133 ? -8.109 -0.523 6.824 1 97.56 133 LEU B C 1
ATOM 2361 O O . LEU B 1 133 ? -7.379 0.465 6.906 1 97.56 133 LEU B O 1
ATOM 2365 N N . THR B 1 134 ? -9.352 -0.467 6.371 1 97.31 134 THR B N 1
ATOM 2366 C CA . THR B 1 134 ? -9.953 0.806 5.98 1 97.31 134 THR B CA 1
ATOM 2367 C C . THR B 1 134 ? -10.055 1.743 7.18 1 97.31 134 THR B C 1
ATOM 2369 O O . THR B 1 134 ? -9.727 2.928 7.082 1 97.31 134 THR B O 1
ATOM 2372 N N . SER B 1 135 ? -10.453 1.207 8.289 1 96.75 135 SER B N 1
ATOM 2373 C CA . SER B 1 135 ? -10.617 2.018 9.492 1 96.75 135 SER B CA 1
ATOM 2374 C C . SER B 1 135 ? -9.281 2.605 9.945 1 96.75 135 SER B C 1
ATOM 2376 O O . SER B 1 135 ? -9.219 3.766 10.359 1 96.75 135 SER B O 1
ATOM 2378 N N . ARG B 1 136 ? -8.258 1.802 9.867 1 95.44 136 ARG B N 1
ATOM 2379 C CA . ARG B 1 136 ? -6.934 2.283 10.242 1 95.44 136 ARG B CA 1
ATOM 2380 C C . ARG B 1 136 ? -6.445 3.352 9.273 1 95.44 136 ARG B C 1
ATOM 2382 O O . ARG B 1 136 ? -5.781 4.309 9.68 1 95.44 136 ARG B O 1
ATOM 2389 N N . THR B 1 137 ? -6.734 3.133 7.988 1 96.69 137 THR B N 1
ATOM 2390 C CA . THR B 1 137 ? -6.363 4.125 6.984 1 96.69 137 THR B CA 1
ATOM 2391 C C . THR B 1 137 ? -7.047 5.461 7.266 1 96.69 137 THR B C 1
ATOM 2393 O O . THR B 1 137 ? -6.402 6.512 7.254 1 96.69 137 THR B O 1
ATOM 2396 N N . ILE B 1 138 ? -8.336 5.398 7.543 1 95.31 138 ILE B N 1
ATOM 2397 C CA . ILE B 1 138 ? -9.109 6.605 7.805 1 95.31 138 ILE B CA 1
ATOM 2398 C C . ILE B 1 138 ? -8.609 7.277 9.086 1 95.31 138 ILE B C 1
ATOM 2400 O O . ILE B 1 138 ? -8.469 8.5 9.133 1 95.31 138 ILE B O 1
ATOM 2404 N N . LYS B 1 139 ? -8.359 6.48 10.094 1 94.38 139 LYS B N 1
ATOM 2405 C CA . LYS B 1 139 ? -7.824 7.02 11.336 1 94.38 139 LYS B CA 1
ATOM 2406 C C . LYS B 1 139 ? -6.531 7.789 11.094 1 94.38 139 LYS B C 1
ATOM 2408 O O . LYS B 1 139 ? -6.352 8.898 11.602 1 94.38 139 LYS B O 1
ATOM 2413 N N . TYR B 1 140 ? -5.637 7.254 10.367 1 94.25 140 TYR B N 1
ATOM 2414 C CA . TYR B 1 140 ? -4.352 7.871 10.062 1 94.25 140 TYR B CA 1
ATOM 2415 C C . TYR B 1 140 ? -4.539 9.141 9.242 1 94.25 140 TYR B C 1
ATOM 2417 O O . TYR B 1 140 ? -3.904 10.164 9.516 1 94.25 140 TYR B O 1
ATOM 2425 N N . LEU B 1 141 ? -5.387 9.086 8.227 1 93.62 141 LEU B N 1
ATOM 2426 C CA . LEU B 1 141 ? -5.641 10.258 7.387 1 93.62 141 LEU B CA 1
ATOM 2427 C C . LEU B 1 141 ? -6.27 11.383 8.203 1 93.62 141 LEU B C 1
ATOM 2429 O O . LEU B 1 141 ? -5.941 12.555 8 1 93.62 141 LEU B O 1
ATOM 2433 N N . ASN B 1 142 ? -7.195 11.008 9.055 1 90.69 142 ASN B N 1
ATOM 2434 C CA . ASN B 1 142 ? -7.793 12.008 9.93 1 90.69 142 ASN B CA 1
ATOM 2435 C C . ASN B 1 142 ? -6.75 12.664 10.828 1 90.69 142 ASN B C 1
ATOM 2437 O O . ASN B 1 142 ? -6.801 13.875 11.062 1 90.69 142 ASN B O 1
ATOM 2441 N N . TYR B 1 143 ? -5.902 11.836 11.297 1 90.06 143 TYR B N 1
ATOM 2442 C CA . TYR B 1 143 ? -4.801 12.344 12.102 1 90.06 143 TYR B CA 1
ATOM 2443 C C . TYR B 1 143 ? -3.988 13.375 11.336 1 90.06 143 TYR B C 1
ATOM 2445 O O . TYR B 1 143 ? -3.67 14.445 11.859 1 90.06 143 TYR B O 1
ATOM 2453 N N . ILE B 1 144 ? -3.676 13.078 10.148 1 90.62 144 ILE B N 1
ATOM 2454 C CA . ILE B 1 144 ? -2.922 13.984 9.289 1 90.62 144 ILE B CA 1
ATOM 2455 C C . ILE B 1 144 ? -3.729 15.258 9.047 1 90.62 144 ILE B C 1
ATOM 2457 O O . ILE B 1 144 ? -3.197 16.359 9.156 1 90.62 144 ILE B O 1
ATOM 2461 N N . ASP B 1 145 ? -4.957 15.078 8.719 1 88.12 145 ASP B N 1
ATOM 2462 C CA . ASP B 1 145 ? -5.82 16.219 8.414 1 88.12 145 ASP B CA 1
ATOM 2463 C C . ASP B 1 145 ? -5.918 17.156 9.609 1 88.12 145 ASP B C 1
ATOM 2465 O O . ASP B 1 145 ? -5.895 18.375 9.438 1 88.12 145 ASP B O 1
ATOM 2469 N N . GLN B 1 146 ? -6.035 16.594 10.742 1 86.88 146 GLN B N 1
ATOM 2470 C CA . GLN B 1 146 ? -6.18 17.406 11.953 1 86.88 146 GLN B CA 1
ATOM 2471 C C . GLN B 1 146 ? -4.926 18.234 12.219 1 86.88 146 GLN B C 1
ATOM 2473 O O . GLN B 1 146 ? -5 19.312 12.805 1 86.88 146 GLN B O 1
ATOM 2478 N N . ARG B 1 147 ? -3.883 17.812 11.742 1 83.69 147 ARG B N 1
ATOM 2479 C CA . ARG B 1 147 ? -2.611 18.469 12.023 1 83.69 147 ARG B CA 1
ATOM 2480 C C . ARG B 1 147 ? -2.146 19.297 10.836 1 83.69 147 ARG B C 1
ATOM 2482 O O . ARG B 1 147 ? -1.036 19.844 10.844 1 83.69 147 ARG B O 1
ATOM 2489 N N . THR B 1 148 ? -2.922 19.359 9.875 1 83.38 148 THR B N 1
ATOM 2490 C CA . THR B 1 148 ? -2.574 20.094 8.664 1 83.38 148 THR B CA 1
ATOM 2491 C C . THR B 1 148 ? -2.943 21.562 8.805 1 83.38 148 THR B C 1
ATOM 2493 O O . THR B 1 148 ? -4.02 21.891 9.312 1 83.38 148 THR B O 1
ATOM 2496 N N . ILE B 1 149 ? -2.064 22.453 8.57 1 72.38 149 ILE B N 1
ATOM 2497 C CA . ILE B 1 149 ? -2.318 23.891 8.531 1 72.38 149 ILE B CA 1
ATOM 2498 C C . ILE B 1 149 ? -3.326 24.203 7.426 1 72.38 149 ILE B C 1
ATOM 2500 O O . ILE B 1 149 ? -3.086 23.906 6.254 1 72.38 149 ILE B O 1
ATOM 2504 N N . ILE B 1 150 ? -4.609 24.469 7.922 1 61.78 150 ILE B N 1
ATOM 2505 C CA . ILE B 1 150 ? -5.629 24.828 6.941 1 61.78 150 ILE B CA 1
ATOM 2506 C C . ILE B 1 150 ? -5.336 26.219 6.375 1 61.78 150 ILE B C 1
ATOM 2508 O O . ILE B 1 150 ? -5.238 27.188 7.129 1 61.78 150 ILE B O 1
ATOM 2512 N N . LYS B 1 151 ? -4.645 26.297 5.395 1 53.19 151 LYS B N 1
ATOM 2513 C CA . LYS B 1 151 ? -4.52 27.625 4.797 1 53.19 151 LYS B CA 1
ATOM 2514 C C . LYS B 1 151 ? -5.879 28.172 4.359 1 53.19 151 LYS B C 1
ATOM 2516 O O . LYS B 1 151 ? -6.738 27.406 3.91 1 53.19 151 LYS B O 1
ATOM 2521 N N . LYS B 1 152 ? -6.523 29.047 5.133 1 43.81 152 LYS B N 1
ATOM 2522 C CA . LYS B 1 152 ? -7.809 29.734 5.012 1 43.81 152 LYS B CA 1
ATOM 2523 C C . LYS B 1 152 ? -8.336 29.656 3.584 1 43.81 152 LYS B C 1
ATOM 2525 O O . LYS B 1 152 ? -9.539 29.781 3.355 1 43.81 152 LYS B O 1
ATOM 2530 N N . ASP B 1 153 ? -7.703 29.953 2.551 1 36.62 153 ASP B N 1
ATOM 2531 C CA . ASP B 1 153 ? -8.422 30.438 1.376 1 36.62 153 ASP B CA 1
ATOM 2532 C C . ASP B 1 153 ? -9.344 29.359 0.812 1 36.62 153 ASP B C 1
ATOM 2534 O O . ASP B 1 153 ? -10.422 29.656 0.299 1 36.62 153 ASP B O 1
ATOM 2538 N N . GLN B 1 154 ? -8.953 28.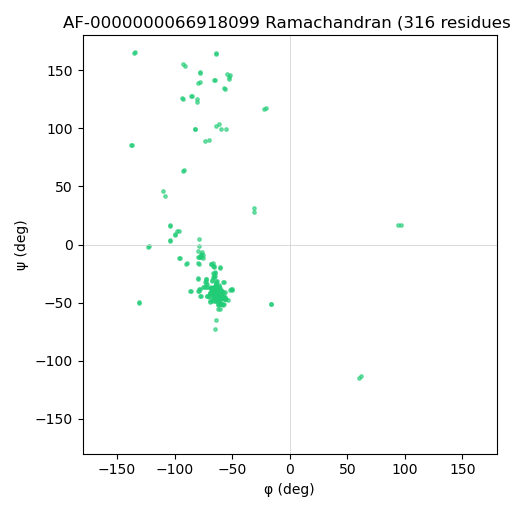172 0.093 1 37.22 154 GLN B N 1
ATOM 2539 C CA . GLN B 1 154 ? -9.617 27.766 -1.14 1 37.22 154 GLN B CA 1
ATOM 2540 C C . GLN B 1 154 ? -10.773 26.812 -0.853 1 37.22 154 GLN B C 1
ATOM 2542 O O . GLN B 1 154 ? -10.555 25.641 -0.5 1 37.22 154 GLN B O 1
ATOM 2547 N N . LYS B 1 155 ? -11.797 27.234 -0.16 1 37.75 155 LYS B N 1
ATOM 2548 C CA . LYS B 1 155 ? -13.094 26.578 -0.355 1 37.75 155 LYS B CA 1
ATOM 2549 C C . LYS B 1 155 ? -13.141 25.844 -1.694 1 37.75 155 LYS B C 1
ATOM 2551 O O . LYS B 1 155 ? -12.539 26.297 -2.674 1 37.75 155 LYS B O 1
ATOM 2556 N N . PHE B 1 156 ? -13.297 24.547 -1.775 1 38.94 156 PHE B N 1
ATOM 2557 C CA . PHE B 1 156 ? -13.664 23.922 -3.041 1 38.94 156 PHE B CA 1
ATOM 2558 C C . PHE B 1 156 ? -14.531 24.859 -3.875 1 38.94 156 PHE B C 1
ATOM 2560 O O . PHE B 1 156 ? -15.758 24.734 -3.898 1 38.94 156 PHE B O 1
ATOM 2567 N N . THR B 1 157 ? -14.375 26.125 -3.799 1 33.22 157 THR B N 1
ATOM 2568 C CA . THR B 1 157 ? -15.219 27.078 -4.508 1 33.22 157 THR B CA 1
ATOM 2569 C C . THR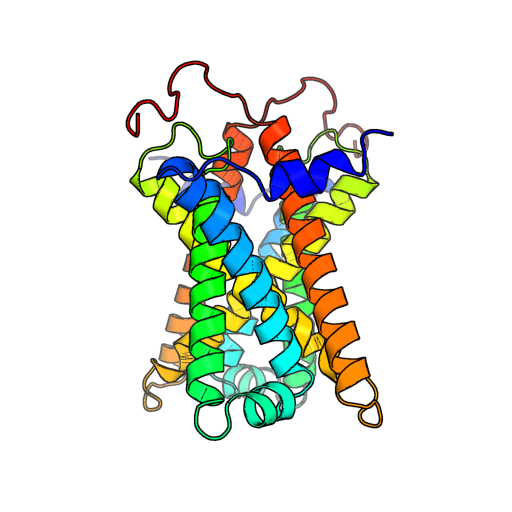 B 1 157 ? -15.328 26.719 -5.984 1 33.22 157 THR B C 1
ATOM 2571 O O . THR B 1 157 ? -16.203 27.203 -6.691 1 33.22 157 THR B O 1
ATOM 2574 N N . HIS B 1 158 ? -14.242 26.266 -6.578 1 32.69 158 HIS B N 1
ATOM 2575 C CA . HIS B 1 158 ? -14.461 26.219 -8.023 1 32.69 158 HIS B CA 1
ATOM 2576 C C . HIS B 1 158 ? -15.523 25.188 -8.383 1 32.69 158 HIS B C 1
ATOM 2578 O O . HIS B 1 158 ? -15.883 25.047 -9.555 1 32.69 158 HIS B O 1
ATOM 2584 N N . ILE B 1 159 ? -15.734 24.188 -7.68 1 31.5 159 ILE B N 1
ATOM 2585 C CA . ILE B 1 159 ? -16.875 23.359 -8.078 1 31.5 159 ILE B CA 1
ATOM 2586 C C . ILE B 1 159 ? -18.172 23.984 -7.602 1 31.5 159 ILE B C 1
ATOM 2588 O O . ILE B 1 159 ? -19.234 23.359 -7.656 1 31.5 159 ILE B O 1
ATOM 2592 N N . GLU B 1 160 ? -18.141 25.031 -6.961 1 25.17 160 GLU B N 1
ATOM 2593 C CA . GLU B 1 160 ? -19.469 25.672 -6.93 1 25.17 160 GLU B CA 1
ATOM 2594 C C . GLU B 1 160 ? -19.844 26.203 -8.305 1 25.17 160 GLU B C 1
ATOM 2596 O O . GLU B 1 160 ? -19.016 26.766 -9.016 1 25.17 160 GLU B O 1
#

Organism: Strongyloides stercoralis (NCBI:txid6248)